Protein AF-A0A960D0Z8-F1 (afdb_monomer_lite)

Structure (mmCIF, N/CA/C/O backbone):
data_AF-A0A960D0Z8-F1
#
_entry.id   AF-A0A960D0Z8-F1
#
loop_
_atom_site.group_PDB
_atom_site.id
_atom_site.type_symbol
_atom_site.label_atom_id
_atom_site.label_alt_id
_atom_site.label_comp_id
_atom_site.label_asym_id
_atom_site.label_entity_id
_atom_site.label_seq_id
_atom_site.pdbx_PDB_ins_code
_atom_site.Cartn_x
_atom_site.Cartn_y
_atom_site.Cartn_z
_atom_site.occupancy
_atom_site.B_iso_or_equiv
_atom_site.auth_seq_id
_atom_site.auth_comp_id
_atom_site.auth_asym_id
_atom_site.auth_atom_id
_atom_site.pdbx_PDB_model_num
ATOM 1 N N . VAL A 1 1 ? -16.434 -0.857 -6.552 1.00 61.88 1 VAL A N 1
ATOM 2 C CA . VAL A 1 1 ? -17.440 -1.887 -6.163 1.00 61.88 1 VAL A CA 1
ATOM 3 C C . VAL A 1 1 ? -17.348 -2.271 -4.684 1.00 61.88 1 VAL A C 1
ATOM 5 O O . VAL A 1 1 ? -18.343 -2.136 -3.985 1.00 61.88 1 VAL A O 1
ATOM 8 N N . LEU A 1 2 ? -16.170 -2.654 -4.170 1.00 65.06 2 LEU A N 1
ATOM 9 C CA . LEU A 1 2 ? -15.973 -3.091 -2.772 1.00 65.06 2 LEU A CA 1
ATOM 10 C C . LE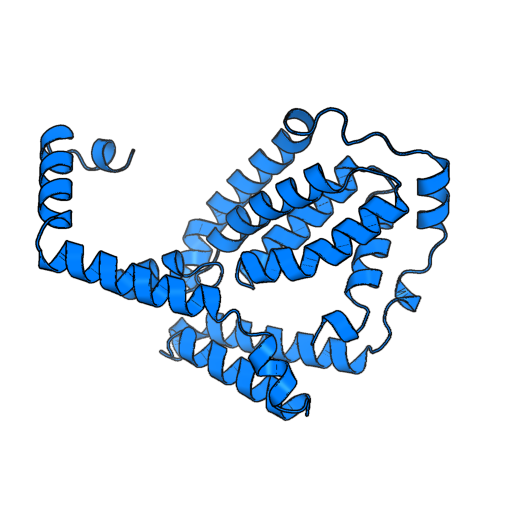U A 1 2 ? -16.506 -2.119 -1.701 1.00 65.06 2 LEU A C 1
ATOM 12 O O . LEU A 1 2 ? -17.110 -2.571 -0.733 1.00 65.06 2 LEU A O 1
ATOM 16 N N . ARG A 1 3 ? -16.389 -0.798 -1.907 1.00 62.88 3 ARG A N 1
ATOM 17 C CA . ARG A 1 3 ? -16.925 0.233 -0.993 1.00 62.88 3 ARG A CA 1
ATOM 18 C C . ARG A 1 3 ? -18.404 0.044 -0.635 1.00 62.88 3 ARG A C 1
ATOM 20 O O . ARG A 1 3 ? -18.800 0.339 0.484 1.00 62.88 3 ARG A O 1
ATOM 27 N N . GLN A 1 4 ? -19.220 -0.452 -1.566 1.00 65.44 4 GLN A N 1
ATOM 28 C CA . GLN A 1 4 ? -20.667 -0.606 -1.368 1.00 65.44 4 GLN A CA 1
ATOM 29 C C . GLN A 1 4 ? -21.031 -1.790 -0.457 1.00 65.44 4 GLN A C 1
ATOM 31 O O . GLN A 1 4 ? -22.159 -1.871 0.013 1.00 65.44 4 GLN A O 1
ATOM 36 N N . THR A 1 5 ? -20.083 -2.691 -0.179 1.00 69.75 5 THR A N 1
ATOM 37 C CA . THR A 1 5 ? -20.317 -3.906 0.623 1.00 69.75 5 THR A CA 1
ATOM 38 C C . THR A 1 5 ? -20.286 -3.668 2.136 1.00 69.75 5 THR A C 1
ATOM 40 O O . THR A 1 5 ? -20.687 -4.547 2.897 1.00 69.75 5 THR A O 1
ATOM 43 N N . GLY A 1 6 ? -19.808 -2.502 2.587 1.00 66.88 6 GLY A N 1
ATOM 44 C CA . GLY A 1 6 ? -19.562 -2.209 4.006 1.00 66.88 6 GLY A CA 1
ATOM 45 C C . GLY A 1 6 ? -18.263 -2.809 4.565 1.00 66.88 6 GLY A C 1
ATOM 46 O O . GLY A 1 6 ? -17.989 -2.734 5.761 1.00 66.88 6 GLY A O 1
ATOM 47 N N . VAL A 1 7 ? -17.416 -3.390 3.702 1.00 72.94 7 VAL A N 1
ATOM 48 C CA . VAL A 1 7 ? -16.138 -4.003 4.109 1.00 72.94 7 VAL A CA 1
ATOM 49 C C . VAL A 1 7 ? -15.193 -3.014 4.802 1.00 72.94 7 VAL A C 1
ATOM 51 O O . VAL A 1 7 ? -14.430 -3.397 5.681 1.00 72.94 7 VAL A O 1
ATOM 54 N N . PHE A 1 8 ? -15.266 -1.731 4.455 1.00 69.50 8 PHE A N 1
ATOM 55 C CA . PHE A 1 8 ? -14.430 -0.688 5.046 1.00 69.50 8 PHE A CA 1
ATOM 56 C C . PHE A 1 8 ? -14.800 -0.385 6.496 1.00 69.50 8 PHE A C 1
ATOM 58 O O . PHE A 1 8 ? -13.919 -0.310 7.350 1.00 69.50 8 PHE A O 1
ATOM 65 N N . GLU A 1 9 ? -16.094 -0.292 6.800 1.00 69.00 9 GLU A N 1
ATOM 66 C CA . GLU A 1 9 ? -16.573 -0.120 8.173 1.00 69.00 9 GLU A CA 1
ATOM 67 C C . GLU A 1 9 ? -16.254 -1.368 9.018 1.00 69.00 9 GLU A C 1
ATOM 69 O O . GLU A 1 9 ? -15.835 -1.245 10.169 1.00 69.00 9 GLU A O 1
ATOM 74 N N . TYR A 1 10 ? -16.342 -2.567 8.424 1.00 80.06 10 TYR A N 1
ATOM 75 C CA . TYR A 1 10 ? -15.904 -3.813 9.062 1.00 80.06 10 TYR A CA 1
ATOM 76 C C . TYR A 1 10 ? -14.412 -3.781 9.422 1.00 80.06 10 TYR A C 1
ATOM 78 O O . TYR A 1 10 ? -14.053 -4.039 10.573 1.00 80.06 10 TYR A O 1
ATOM 86 N N . ILE A 1 11 ? -13.542 -3.437 8.463 1.00 74.06 11 ILE A N 1
ATOM 87 C CA . ILE A 1 11 ? -12.089 -3.372 8.678 1.00 74.06 11 ILE A CA 1
ATOM 88 C C . ILE A 1 11 ? -11.751 -2.319 9.737 1.00 74.06 11 ILE A C 1
ATOM 90 O O . ILE A 1 11 ? -10.925 -2.599 10.599 1.00 74.06 11 ILE A O 1
ATOM 94 N N . ALA A 1 12 ? -12.412 -1.158 9.736 1.00 69.38 12 ALA A N 1
ATOM 95 C CA . ALA A 1 12 ? -12.201 -0.103 10.729 1.00 69.38 12 ALA A CA 1
ATOM 96 C C . ALA A 1 12 ? -12.459 -0.588 12.168 1.00 69.38 12 ALA A C 1
ATOM 98 O O . ALA A 1 12 ? -11.620 -0.407 13.060 1.00 69.38 12 ALA A O 1
ATOM 99 N N . ILE A 1 13 ? -13.606 -1.236 12.400 1.00 75.19 13 ILE A N 1
ATOM 100 C CA . ILE A 1 13 ? -13.981 -1.751 13.725 1.00 75.19 13 ILE A CA 1
ATOM 101 C C . ILE A 1 13 ? -13.056 -2.910 14.110 1.00 75.19 13 ILE A C 1
ATOM 103 O O . ILE A 1 13 ? -12.522 -2.939 15.222 1.00 75.19 13 ILE A O 1
ATOM 107 N N . TRP A 1 14 ? -12.799 -3.833 13.180 1.00 81.88 14 TRP A N 1
ATOM 108 C CA . TRP A 1 14 ? -11.910 -4.972 13.397 1.00 81.88 14 TRP A CA 1
ATOM 109 C C . TRP A 1 14 ? -10.485 -4.533 13.761 1.00 81.88 14 TRP A C 1
ATOM 111 O O . TRP A 1 14 ? -9.930 -4.997 14.761 1.00 81.88 14 TRP A O 1
ATOM 121 N N . ALA A 1 15 ? -9.919 -3.592 13.002 1.00 75.38 15 ALA A N 1
ATOM 122 C CA . ALA A 1 15 ? -8.595 -3.019 13.221 1.00 75.38 15 ALA A CA 1
ATOM 123 C C . ALA A 1 15 ? -8.481 -2.380 14.608 1.00 75.38 15 ALA A C 1
ATOM 125 O O . ALA A 1 15 ? -7.557 -2.677 15.372 1.00 75.38 15 ALA A O 1
ATOM 126 N N . SER A 1 16 ? -9.469 -1.560 14.966 1.00 75.88 16 SER A N 1
ATOM 127 C CA . SER A 1 16 ? -9.509 -0.857 16.248 1.00 75.88 16 SER A CA 1
ATOM 128 C C . SER A 1 16 ? -9.622 -1.819 17.437 1.00 75.88 16 SER A C 1
ATOM 130 O O . SER A 1 16 ? -8.902 -1.667 18.432 1.00 75.88 16 SER A O 1
ATOM 132 N N . LYS A 1 17 ? -10.453 -2.866 17.318 1.00 80.25 17 LYS A N 1
ATOM 133 C CA . LYS A 1 17 ? -10.606 -3.901 18.354 1.00 80.25 17 LYS A CA 1
ATOM 134 C C . LYS A 1 17 ? -9.347 -4.748 18.501 1.00 80.25 17 LYS A C 1
ATOM 136 O O . LYS A 1 17 ? -8.891 -5.000 19.618 1.00 80.25 17 LYS A O 1
ATOM 141 N N . ARG A 1 18 ? -8.725 -5.143 17.386 1.00 81.69 18 ARG A N 1
ATOM 142 C CA . ARG A 1 18 ? -7.484 -5.934 17.387 1.00 81.69 18 ARG A CA 1
ATOM 143 C C . ARG A 1 18 ? -6.319 -5.167 18.010 1.00 81.69 18 ARG A C 1
ATOM 145 O O . ARG A 1 18 ? -5.514 -5.752 18.736 1.00 81.69 18 ARG A O 1
ATOM 152 N N . ALA A 1 19 ? -6.275 -3.856 17.796 1.00 78.06 19 ALA A N 1
ATOM 153 C CA . ALA A 1 19 ? -5.302 -2.952 18.394 1.00 78.06 19 ALA A CA 1
ATOM 154 C C . ALA A 1 19 ? -5.551 -2.652 19.887 1.00 78.06 19 ALA A C 1
ATOM 156 O O . ALA A 1 19 ? -4.697 -2.033 20.531 1.00 78.06 19 ALA A O 1
ATOM 157 N N . LYS A 1 20 ? -6.681 -3.099 20.459 1.00 77.12 20 LYS A N 1
ATOM 158 C CA . LYS A 1 20 ? -7.124 -2.780 21.830 1.00 77.12 20 LYS A CA 1
ATOM 159 C C . LYS A 1 20 ? -7.138 -1.265 22.097 1.00 77.12 20 LYS A C 1
ATOM 161 O O . LYS A 1 20 ? -6.721 -0.827 23.165 1.00 77.12 20 LYS A O 1
ATOM 166 N N . GLY A 1 21 ? -7.515 -0.469 21.091 1.00 71.00 21 GLY A N 1
ATOM 167 C CA . GLY A 1 21 ? -7.569 0.996 21.171 1.00 71.00 21 GLY A CA 1
ATOM 168 C C . GLY A 1 21 ? -6.228 1.734 21.241 1.00 71.00 21 GLY A C 1
ATOM 169 O O . GLY A 1 21 ? -6.212 2.949 21.404 1.00 71.00 21 GLY A O 1
ATOM 170 N N . SER A 1 22 ? -5.090 1.045 21.107 1.00 83.06 22 SER A N 1
ATOM 171 C CA . SER A 1 22 ? -3.792 1.719 21.010 1.00 83.06 22 SER A CA 1
ATOM 172 C C . SER A 1 22 ? -3.613 2.315 19.613 1.00 83.06 22 SER A C 1
ATOM 174 O O . SER A 1 22 ? -3.475 1.565 18.648 1.00 83.06 22 SER A O 1
ATOM 176 N N . ALA A 1 23 ? -3.541 3.646 19.512 1.00 85.44 23 ALA A N 1
ATOM 177 C CA . ALA A 1 23 ? -3.318 4.356 18.247 1.00 85.44 23 ALA A CA 1
ATOM 178 C C . ALA A 1 23 ? -2.089 3.846 17.476 1.00 85.44 23 ALA A C 1
ATOM 180 O O . ALA A 1 23 ? -2.164 3.651 16.268 1.00 85.44 23 ALA A O 1
ATOM 181 N N . LEU A 1 24 ? -0.981 3.541 18.164 1.00 88.06 24 LEU A N 1
ATOM 182 C CA . LEU A 1 24 ? 0.207 2.977 17.515 1.00 88.06 24 LEU A CA 1
ATOM 183 C C . LEU A 1 24 ? -0.078 1.605 16.886 1.00 88.06 24 LEU A C 1
ATOM 185 O O . LEU A 1 24 ? 0.323 1.347 15.756 1.00 88.06 24 LEU A O 1
ATOM 189 N N . ARG A 1 25 ? -0.783 0.718 17.598 1.00 88.50 25 ARG A N 1
ATOM 190 C CA . ARG A 1 25 ? -1.124 -0.612 17.067 1.00 88.50 25 ARG A CA 1
ATOM 191 C C . ARG A 1 25 ? -2.117 -0.526 15.917 1.00 88.50 25 ARG A C 1
ATOM 193 O O . ARG A 1 25 ? -1.998 -1.308 14.983 1.00 88.50 25 ARG A O 1
ATOM 200 N N . VAL A 1 26 ? -3.063 0.413 15.980 1.00 87.81 26 VAL A N 1
ATOM 201 C CA . VAL A 1 26 ? -3.973 0.706 14.866 1.00 87.81 26 VAL A CA 1
ATOM 202 C C . VAL A 1 26 ? -3.167 1.142 13.650 1.00 87.81 26 VAL A C 1
ATOM 204 O O . VAL A 1 26 ? -3.345 0.570 12.584 1.00 87.81 26 VAL A O 1
ATOM 207 N N . MET A 1 27 ? -2.242 2.089 13.817 1.00 90.75 27 MET A N 1
ATOM 208 C CA . MET A 1 27 ? -1.420 2.601 12.722 1.00 90.75 27 MET A CA 1
ATOM 209 C C . MET A 1 27 ? -0.566 1.501 12.092 1.00 90.75 27 MET A C 1
ATOM 211 O O . MET A 1 27 ? -0.536 1.378 10.876 1.00 90.75 27 MET A O 1
ATOM 215 N N . ILE A 1 28 ? 0.079 0.661 12.909 1.00 91.62 28 ILE A N 1
ATOM 216 C CA . ILE A 1 28 ? 0.858 -0.489 12.424 1.00 91.62 28 ILE A CA 1
ATOM 217 C C . ILE A 1 28 ? -0.036 -1.457 11.646 1.00 91.62 28 ILE A C 1
ATOM 219 O O . ILE A 1 28 ? 0.350 -1.941 10.588 1.00 91.62 28 ILE A O 1
ATOM 223 N N . LEU A 1 29 ? -1.227 -1.752 12.161 1.00 90.00 29 LEU A N 1
ATOM 224 C CA . LEU A 1 29 ? -2.133 -2.705 11.537 1.00 90.00 29 LEU A CA 1
ATOM 225 C C . LEU A 1 29 ? -2.717 -2.165 10.226 1.00 90.00 29 LEU A C 1
ATOM 227 O O . LEU A 1 29 ? -2.753 -2.906 9.250 1.00 90.00 29 LEU A O 1
ATOM 231 N N . LEU A 1 30 ? -3.101 -0.888 10.173 1.00 89.31 30 LEU A N 1
ATOM 232 C CA . LEU A 1 30 ? -3.524 -0.235 8.933 1.00 89.31 30 LEU A CA 1
ATOM 233 C C . LEU A 1 30 ? -2.370 -0.163 7.928 1.00 89.31 30 LEU A C 1
ATOM 235 O O . LEU A 1 30 ? -2.558 -0.565 6.790 1.00 89.31 30 LEU A O 1
ATOM 239 N N . ALA A 1 31 ? -1.156 0.204 8.350 1.00 92.69 31 ALA A N 1
ATOM 240 C CA . ALA A 1 31 ? 0.027 0.190 7.488 1.00 92.69 31 ALA A CA 1
ATOM 241 C C . ALA A 1 31 ? 0.324 -1.209 6.916 1.00 92.69 31 ALA A C 1
ATOM 243 O O . ALA A 1 31 ? 0.623 -1.335 5.733 1.00 92.69 31 ALA A O 1
ATOM 244 N N . LEU A 1 32 ? 0.201 -2.273 7.717 1.00 91.62 32 LEU A N 1
ATOM 245 C CA . LEU A 1 32 ? 0.366 -3.655 7.250 1.00 91.62 32 LEU A CA 1
ATOM 246 C C . LEU A 1 32 ? -0.717 -4.066 6.246 1.00 91.62 32 LEU A C 1
ATOM 248 O O . LEU A 1 32 ? -0.403 -4.699 5.238 1.00 91.62 32 LEU A O 1
ATOM 252 N N . ILE A 1 33 ? -1.977 -3.706 6.509 1.00 87.81 33 ILE A N 1
ATOM 253 C CA . ILE A 1 33 ? -3.085 -3.939 5.572 1.00 87.81 33 ILE A CA 1
ATOM 254 C C . ILE A 1 33 ? -2.816 -3.197 4.265 1.00 87.81 33 ILE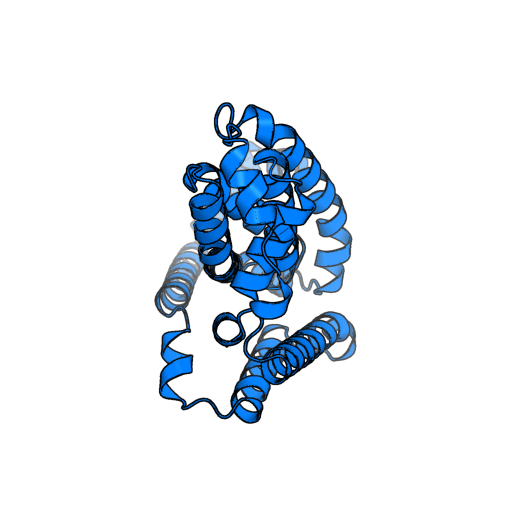 A C 1
ATOM 256 O O . ILE A 1 33 ? -2.941 -3.796 3.203 1.00 87.81 33 ILE A O 1
ATOM 260 N N . THR A 1 34 ? -2.404 -1.933 4.339 1.00 90.31 34 THR A N 1
ATOM 261 C CA . THR A 1 34 ? -2.088 -1.100 3.179 1.00 90.31 34 THR A CA 1
ATOM 262 C C . THR A 1 34 ? -0.921 -1.668 2.388 1.00 90.31 34 THR A C 1
ATOM 264 O O . THR A 1 34 ? -1.059 -1.841 1.188 1.00 90.31 34 THR A O 1
ATOM 267 N N . ALA A 1 35 ? 0.193 -2.036 3.025 1.00 91.06 35 ALA A N 1
ATOM 268 C CA . ALA A 1 35 ? 1.333 -2.642 2.335 1.00 91.06 35 ALA A CA 1
ATOM 269 C C . ALA A 1 35 ? 0.943 -3.953 1.635 1.00 91.06 35 ALA A C 1
ATOM 271 O O . ALA A 1 35 ? 1.275 -4.162 0.470 1.00 91.06 35 ALA A O 1
ATOM 272 N N . GLY A 1 36 ? 0.185 -4.817 2.317 1.00 88.19 36 GLY A N 1
ATOM 273 C CA . GLY A 1 36 ? -0.309 -6.062 1.732 1.00 88.19 36 GLY A CA 1
ATOM 274 C C . GLY A 1 36 ? -1.292 -5.830 0.583 1.00 88.19 36 GLY A C 1
ATOM 275 O O . GLY A 1 36 ? -1.210 -6.508 -0.434 1.00 88.19 36 GLY A O 1
ATOM 276 N N . ALA A 1 37 ? -2.197 -4.860 0.713 1.00 82.88 37 ALA A N 1
ATOM 277 C CA . ALA A 1 37 ? -3.138 -4.495 -0.341 1.00 82.88 37 ALA A CA 1
ATOM 278 C C . ALA A 1 37 ? -2.437 -3.835 -1.539 1.00 82.88 37 ALA A C 1
ATOM 280 O O . ALA A 1 37 ? -2.811 -4.114 -2.670 1.00 82.88 37 ALA A O 1
ATOM 281 N N . SER A 1 38 ? -1.391 -3.041 -1.313 1.00 86.75 38 SER A N 1
ATOM 282 C CA . SER A 1 38 ? -0.602 -2.389 -2.368 1.00 86.75 38 SER A CA 1
ATOM 283 C C . SER A 1 38 ? 0.301 -3.360 -3.123 1.00 86.75 38 SER A C 1
ATOM 285 O O . SER A 1 38 ? 0.644 -3.131 -4.271 1.00 86.75 38 SER A O 1
ATOM 287 N N . ALA A 1 39 ? 0.665 -4.495 -2.523 1.00 83.38 39 ALA A N 1
ATOM 288 C CA . ALA A 1 39 ? 1.288 -5.583 -3.278 1.00 83.38 39 ALA A CA 1
ATOM 289 C C . ALA A 1 39 ? 0.321 -6.185 -4.321 1.00 83.38 39 ALA A C 1
ATOM 291 O O . ALA A 1 39 ? 0.743 -6.891 -5.236 1.00 83.38 39 ALA A O 1
ATOM 292 N N . LEU A 1 40 ? -0.983 -5.940 -4.174 1.00 73.88 40 LEU A N 1
ATOM 293 C CA . LEU A 1 40 ? -2.049 -6.496 -5.003 1.00 73.88 40 LEU A CA 1
ATOM 294 C C . LEU A 1 40 ? -2.650 -5.440 -5.953 1.00 73.88 40 LEU A C 1
ATOM 296 O O . LEU A 1 40 ? -3.014 -5.744 -7.087 1.00 73.88 40 LEU A O 1
ATOM 300 N N . LEU A 1 41 ? -2.773 -4.204 -5.493 1.00 73.00 41 LEU A N 1
ATOM 301 C CA . LEU A 1 41 ? -3.392 -3.082 -6.192 1.00 73.00 41 LEU A CA 1
ATOM 302 C C . LEU A 1 41 ? -2.356 -1.977 -6.398 1.00 73.00 41 LEU A C 1
ATOM 304 O O . LEU A 1 41 ? -1.367 -1.928 -5.678 1.00 73.00 41 LEU A O 1
ATOM 308 N N . ASP A 1 42 ? -2.591 -1.051 -7.323 1.00 77.25 42 ASP A N 1
ATOM 309 C CA . ASP A 1 42 ? -1.702 0.102 -7.447 1.00 77.25 42 ASP A CA 1
ATOM 310 C C . ASP A 1 42 ? -1.747 0.989 -6.188 1.00 77.25 42 ASP A C 1
ATOM 312 O O . ASP A 1 42 ? -2.722 1.003 -5.420 1.00 77.25 42 ASP A O 1
ATOM 316 N N . ASN A 1 43 ? -0.663 1.732 -5.966 1.00 82.44 43 ASN A N 1
ATOM 317 C CA . ASN A 1 43 ? -0.471 2.506 -4.742 1.00 82.44 43 ASN A CA 1
ATOM 318 C C . ASN A 1 43 ? -1.568 3.564 -4.519 1.00 82.44 43 ASN A C 1
ATOM 320 O O . ASN A 1 43 ? -2.083 3.698 -3.406 1.00 82.44 43 ASN A O 1
ATOM 324 N N . VAL A 1 44 ? -1.966 4.293 -5.569 1.00 77.69 44 VAL A N 1
ATOM 325 C CA . VAL A 1 44 ? -2.965 5.369 -5.455 1.00 77.69 44 VAL A CA 1
ATOM 326 C C . VAL A 1 44 ? -4.326 4.779 -5.111 1.00 77.69 44 VAL A C 1
ATOM 328 O O . VAL A 1 44 ? -4.926 5.172 -4.107 1.00 77.69 44 VAL A O 1
ATOM 331 N N . THR A 1 45 ? -4.765 3.754 -5.845 1.00 75.25 45 THR A N 1
ATOM 332 C CA . THR A 1 45 ? -6.013 3.045 -5.545 1.00 75.25 45 THR A CA 1
ATOM 333 C C . THR A 1 45 ? -6.012 2.492 -4.126 1.00 75.25 45 THR A C 1
ATOM 335 O O . THR A 1 45 ? -7.000 2.641 -3.408 1.00 75.25 45 THR A O 1
ATOM 338 N N . THR A 1 46 ? -4.912 1.886 -3.675 1.00 82.94 46 THR A N 1
ATOM 339 C CA . THR A 1 46 ? -4.820 1.327 -2.319 1.00 82.94 46 THR A CA 1
ATOM 340 C C . THR A 1 46 ? -5.039 2.400 -1.259 1.00 82.94 46 THR A C 1
ATOM 342 O O . THR A 1 46 ? -5.879 2.229 -0.370 1.00 82.94 46 THR A O 1
ATOM 345 N N . VAL A 1 47 ? -4.340 3.530 -1.372 1.00 83.31 47 VAL A N 1
ATOM 346 C CA . VAL A 1 47 ? -4.494 4.656 -0.444 1.00 83.31 47 VAL A CA 1
ATOM 347 C C . VAL A 1 47 ? -5.916 5.215 -0.498 1.00 83.31 47 VAL A C 1
ATOM 349 O O . VAL A 1 47 ? -6.505 5.454 0.551 1.00 83.31 47 VAL A O 1
ATOM 352 N N . LEU A 1 48 ? -6.524 5.355 -1.678 1.00 79.12 48 LEU A N 1
ATOM 353 C CA . LEU A 1 48 ? -7.904 5.838 -1.814 1.00 79.12 48 LEU A CA 1
ATOM 354 C C . LEU A 1 48 ? -8.949 4.885 -1.209 1.00 79.12 48 LEU A C 1
ATOM 356 O O . LEU A 1 48 ? -10.004 5.338 -0.757 1.00 79.12 48 LEU A O 1
ATOM 360 N N . LEU A 1 49 ? -8.684 3.576 -1.187 1.00 78.06 49 LEU A N 1
ATOM 361 C CA . LEU A 1 49 ? -9.568 2.583 -0.568 1.00 78.06 49 LEU A CA 1
ATOM 362 C C . LEU A 1 49 ? -9.408 2.537 0.956 1.00 78.06 49 LEU A C 1
ATOM 364 O O . LEU A 1 49 ? -10.408 2.383 1.660 1.00 78.06 49 LEU A O 1
ATOM 368 N N . ILE A 1 50 ? -8.179 2.671 1.465 1.00 82.94 50 ILE A N 1
ATOM 369 C CA . ILE A 1 50 ? -7.896 2.621 2.905 1.00 82.94 50 ILE A CA 1
ATOM 370 C C . ILE A 1 50 ? -8.161 3.970 3.584 1.00 82.94 50 ILE A C 1
ATOM 372 O O . ILE A 1 50 ? -8.701 3.982 4.685 1.00 82.94 50 ILE A O 1
ATOM 376 N N . ALA A 1 51 ? -7.923 5.106 2.928 1.00 84.88 51 ALA A N 1
ATOM 377 C CA . ALA A 1 51 ? -8.093 6.427 3.535 1.00 84.88 51 ALA A CA 1
ATOM 378 C C . ALA A 1 51 ? -9.480 6.652 4.177 1.00 84.88 51 ALA A C 1
ATOM 380 O O . ALA A 1 51 ? -9.525 7.141 5.305 1.00 84.88 51 ALA A O 1
ATOM 381 N N . PRO A 1 52 ? -10.621 6.260 3.569 1.00 77.31 52 PRO A N 1
ATOM 382 C CA . PRO A 1 52 ? -11.924 6.343 4.231 1.00 77.31 52 PRO A CA 1
ATOM 383 C C . PRO A 1 52 ? -12.025 5.484 5.501 1.00 77.31 52 PRO A C 1
ATOM 385 O O . PRO A 1 52 ? -12.649 5.908 6.473 1.00 77.31 52 PRO A O 1
ATOM 388 N N . VAL A 1 53 ? -11.410 4.294 5.509 1.00 82.00 53 VAL A N 1
ATOM 389 C CA . VAL A 1 53 ? -11.314 3.417 6.693 1.00 82.00 53 VAL A CA 1
ATOM 390 C C . VAL A 1 53 ? -10.537 4.139 7.785 1.00 82.00 53 VAL A C 1
ATOM 392 O O . VAL A 1 53 ? -10.987 4.212 8.924 1.00 82.00 53 VAL A O 1
ATOM 395 N N . THR A 1 54 ? -9.397 4.715 7.429 1.00 86.75 54 THR A N 1
ATOM 396 C CA . THR A 1 54 ? -8.486 5.398 8.346 1.00 86.75 54 THR A CA 1
ATOM 397 C C . THR A 1 54 ? -9.103 6.649 8.933 1.00 86.75 54 THR A C 1
ATOM 399 O O . THR A 1 54 ? -9.070 6.828 10.146 1.00 86.75 54 THR A O 1
ATOM 402 N N . LEU A 1 55 ? -9.749 7.472 8.106 1.00 84.25 55 LEU A N 1
ATOM 403 C C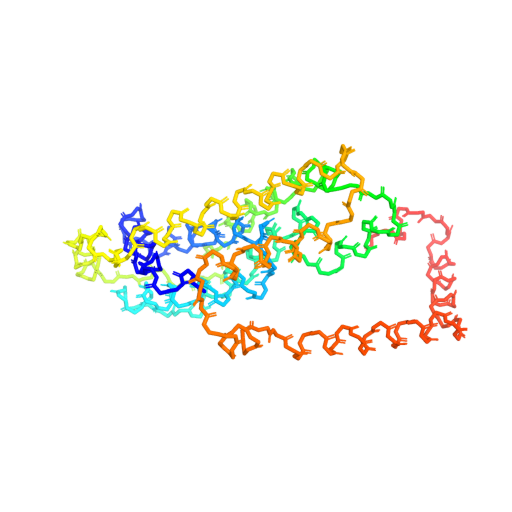A . LEU A 1 55 ? -10.504 8.638 8.560 1.00 84.25 55 LEU A CA 1
ATOM 404 C C . LEU A 1 55 ? -11.581 8.232 9.568 1.00 84.25 55 LEU A C 1
ATOM 406 O O . LEU A 1 55 ? -11.657 8.832 10.637 1.00 84.25 55 LEU A O 1
ATOM 410 N N . LEU A 1 56 ? -12.341 7.170 9.278 1.00 77.12 56 LEU A N 1
ATOM 411 C CA . LEU A 1 56 ? -13.364 6.656 10.188 1.00 77.12 56 LEU A CA 1
ATOM 412 C C . LEU A 1 56 ? -12.757 6.153 11.506 1.00 77.12 56 LEU A C 1
ATOM 414 O O . LEU A 1 56 ? -13.284 6.438 12.577 1.00 77.12 56 LEU A O 1
ATOM 418 N N . VAL A 1 57 ? -11.642 5.421 11.460 1.00 82.00 57 VAL A N 1
ATOM 419 C CA . VAL A 1 57 ? -10.947 4.943 12.667 1.00 82.00 57 VAL A CA 1
ATOM 420 C C . VAL A 1 57 ? -10.432 6.113 13.506 1.00 82.00 57 VAL A C 1
ATOM 422 O O . VAL A 1 57 ? -10.619 6.131 14.724 1.00 82.00 57 VAL A O 1
ATOM 425 N N . CYS A 1 58 ? -9.815 7.104 12.867 1.00 85.56 58 CYS A N 1
ATOM 426 C CA . CYS A 1 58 ? -9.292 8.288 13.532 1.00 85.56 58 CYS A CA 1
ATOM 427 C C . CYS A 1 58 ? -10.408 9.137 14.150 1.00 85.56 58 CYS A C 1
ATOM 429 O O . CYS A 1 58 ? -10.260 9.590 15.283 1.00 85.56 58 CYS A O 1
ATOM 431 N N . GLU A 1 59 ? -11.546 9.280 13.469 1.00 84.50 59 GLU A N 1
ATOM 432 C CA . GLU A 1 59 ? -12.737 9.951 13.995 1.00 84.50 59 GLU A CA 1
ATOM 433 C C . GLU A 1 59 ? -13.285 9.226 15.234 1.00 84.50 59 GLU A C 1
ATOM 435 O O . GLU A 1 59 ? -13.519 9.847 16.271 1.00 84.50 59 GLU A O 1
ATOM 440 N N . ARG A 1 60 ? -13.404 7.893 15.177 1.00 79.19 60 ARG A N 1
ATOM 441 C CA . ARG A 1 60 ? -13.886 7.067 16.299 1.00 79.19 60 ARG A CA 1
ATOM 442 C C . ARG A 1 60 ? -12.970 7.117 17.518 1.00 79.19 60 ARG A C 1
ATOM 444 O O . ARG A 1 60 ? -13.451 7.076 18.647 1.00 79.19 60 ARG A O 1
ATOM 451 N N . LEU A 1 61 ? -11.661 7.205 17.297 1.00 82.31 61 LEU A N 1
ATOM 452 C CA . LEU A 1 61 ? -10.660 7.310 18.358 1.00 82.31 61 LEU A CA 1
ATOM 453 C C . LEU A 1 61 ? -10.356 8.763 18.762 1.00 82.31 61 LEU A C 1
ATOM 455 O O . LEU A 1 61 ? -9.566 8.965 19.681 1.00 82.31 61 LEU A O 1
ATOM 459 N N . ALA A 1 62 ? -10.987 9.752 18.116 1.00 85.56 62 ALA A N 1
ATOM 460 C CA . ALA A 1 62 ? -10.750 11.185 18.303 1.00 85.56 62 ALA A CA 1
ATOM 461 C C . ALA A 1 62 ? -9.262 11.586 18.183 1.00 85.56 62 ALA A C 1
ATOM 463 O O . ALA A 1 62 ? -8.737 12.358 18.985 1.00 85.56 62 ALA A O 1
ATOM 464 N N . ILE A 1 63 ? -8.574 11.054 17.171 1.00 87.38 63 ILE A N 1
ATOM 465 C CA . ILE A 1 63 ? -7.158 11.322 16.881 1.00 87.38 63 ILE A CA 1
ATOM 466 C C . ILE A 1 63 ? -6.976 11.960 15.502 1.00 87.38 63 ILE A C 1
ATOM 468 O O . ILE A 1 63 ? -7.815 11.815 14.616 1.00 87.38 63 ILE A O 1
ATOM 472 N N . SER A 1 64 ? -5.852 12.655 15.302 1.00 89.94 64 SER A N 1
ATOM 473 C CA . SER A 1 64 ? -5.528 13.245 13.998 1.00 89.94 64 SER A CA 1
ATOM 474 C C . SER A 1 64 ? -5.264 12.149 12.952 1.00 89.94 64 SER A C 1
ATOM 476 O O . SER A 1 64 ? -4.433 11.274 13.210 1.00 89.94 64 SER A O 1
ATOM 478 N N . PRO A 1 65 ? -5.909 12.197 11.770 1.00 90.06 65 PRO A N 1
ATOM 479 C CA . PRO A 1 65 ? -5.708 11.208 10.712 1.00 90.06 65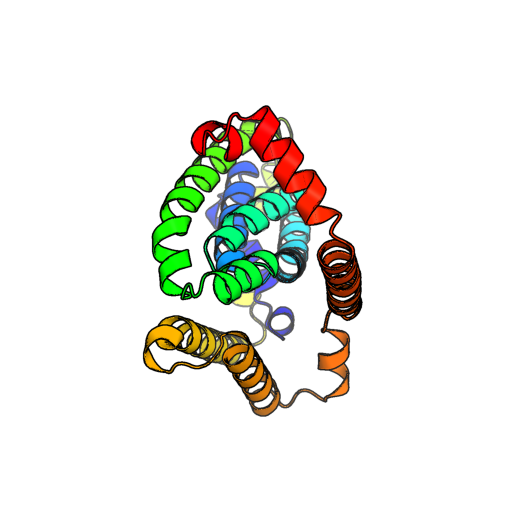 PRO A CA 1
ATOM 480 C C . PRO A 1 65 ? -4.424 11.415 9.906 1.00 90.06 65 PRO A C 1
ATOM 482 O O . PRO A 1 65 ? -3.949 10.481 9.268 1.00 90.06 65 PRO A O 1
ATOM 485 N N . VAL A 1 66 ? -3.832 12.613 9.938 1.00 92.94 66 VAL A N 1
ATOM 486 C CA . VAL A 1 66 ? -2.677 12.962 9.090 1.00 92.94 66 VAL A CA 1
ATOM 487 C C . VAL A 1 66 ? -1.492 11.994 9.262 1.00 92.94 66 VAL A C 1
ATOM 489 O O . VAL A 1 66 ? -0.999 11.496 8.251 1.00 92.94 66 VAL A O 1
ATOM 492 N N . PRO A 1 67 ? -1.047 11.647 10.488 1.00 92.50 67 PRO A N 1
ATOM 493 C CA . PRO A 1 67 ? 0.045 10.689 10.687 1.00 92.50 67 PRO A CA 1
ATOM 494 C C . PRO A 1 67 ? -0.259 9.291 10.136 1.00 92.50 67 PRO A C 1
ATOM 496 O O . PRO A 1 67 ? 0.631 8.625 9.618 1.00 92.50 67 PRO A O 1
ATOM 499 N N . PHE A 1 68 ? -1.519 8.859 10.225 1.00 92.88 68 PHE A N 1
ATOM 500 C CA . PHE A 1 68 ? -1.950 7.542 9.763 1.00 92.88 68 PHE A CA 1
ATOM 501 C C . PHE A 1 68 ? -1.961 7.477 8.240 1.00 92.88 68 PHE A C 1
ATOM 503 O O . PHE A 1 68 ? -1.382 6.559 7.669 1.00 92.88 68 PHE A O 1
ATOM 510 N N . LEU A 1 69 ? -2.520 8.499 7.587 1.00 93.25 69 LEU A N 1
ATOM 511 C CA . LEU A 1 69 ? -2.524 8.601 6.130 1.00 93.25 69 LEU A CA 1
ATOM 512 C C . LEU A 1 69 ? -1.098 8.673 5.568 1.00 93.25 69 LEU A C 1
ATOM 514 O O . LEU A 1 69 ? -0.792 8.002 4.589 1.00 93.25 69 LEU A O 1
ATOM 518 N N . LEU A 1 70 ? -0.193 9.426 6.205 1.00 94.44 70 LEU A N 1
ATOM 519 C CA . LEU A 1 70 ? 1.219 9.443 5.808 1.00 94.44 70 LEU A CA 1
ATOM 520 C C . LEU A 1 70 ? 1.870 8.066 5.981 1.00 94.44 70 LEU A C 1
ATOM 522 O O . LEU A 1 70 ? 2.578 7.608 5.085 1.00 94.44 70 LEU A O 1
ATOM 526 N N . ALA A 1 71 ? 1.618 7.392 7.107 1.00 94.12 71 ALA A N 1
ATOM 527 C CA . ALA A 1 71 ? 2.133 6.048 7.341 1.00 94.12 71 ALA A CA 1
ATOM 528 C C . ALA A 1 71 ? 1.641 5.049 6.281 1.00 94.12 71 ALA A C 1
ATOM 530 O O . ALA A 1 71 ? 2.414 4.214 5.817 1.00 94.12 71 ALA A O 1
ATOM 531 N N . GLU A 1 72 ? 0.382 5.164 5.868 1.00 93.25 72 GLU A N 1
ATOM 532 C CA . GLU A 1 72 ? -0.226 4.354 4.814 1.00 93.25 72 GLU A CA 1
ATOM 533 C C . GLU A 1 72 ? 0.348 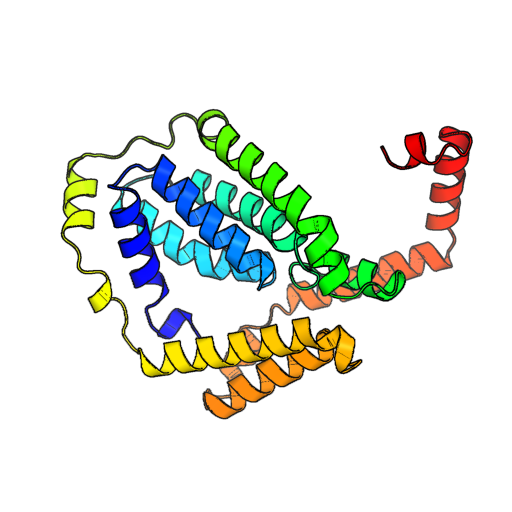4.660 3.436 1.00 93.25 72 GLU A C 1
ATOM 535 O O . GLU A 1 72 ? 0.639 3.725 2.700 1.00 93.25 72 GLU A O 1
ATOM 540 N N . VAL A 1 73 ? 0.592 5.928 3.097 1.00 93.19 73 VAL A N 1
ATOM 541 C CA . VAL A 1 73 ? 1.254 6.299 1.837 1.00 93.19 73 VAL A CA 1
ATOM 542 C C . VAL A 1 73 ? 2.643 5.665 1.752 1.00 93.19 73 VAL A C 1
ATOM 544 O O . VAL A 1 73 ? 2.983 5.060 0.734 1.00 93.19 73 VAL A O 1
ATOM 547 N N . PHE A 1 74 ? 3.443 5.733 2.817 1.00 94.38 74 PHE A N 1
ATOM 548 C CA . PHE A 1 74 ? 4.753 5.075 2.834 1.00 94.38 74 PHE A CA 1
ATOM 549 C C . PHE A 1 74 ? 4.632 3.551 2.773 1.00 94.38 74 PHE A C 1
ATOM 551 O O . PHE A 1 74 ? 5.321 2.914 1.978 1.00 94.38 74 PHE A O 1
ATOM 558 N N . ALA A 1 75 ? 3.732 2.961 3.563 1.00 94.06 75 ALA A N 1
ATOM 559 C CA . ALA A 1 75 ? 3.515 1.519 3.572 1.00 94.06 75 ALA A CA 1
ATOM 560 C C . ALA A 1 75 ? 3.011 0.992 2.219 1.00 94.06 75 ALA A C 1
ATOM 562 O O . ALA A 1 75 ? 3.435 -0.079 1.795 1.00 94.06 75 ALA A O 1
ATOM 563 N N . SER A 1 76 ? 2.159 1.753 1.529 1.00 92.12 76 SER A N 1
ATOM 564 C CA . SER A 1 76 ? 1.670 1.457 0.182 1.00 92.12 76 SER A CA 1
ATOM 565 C C . SER A 1 76 ? 2.825 1.399 -0.811 1.00 92.12 76 SER A C 1
ATOM 567 O O . SER A 1 76 ? 2.998 0.378 -1.464 1.00 92.12 76 SER A O 1
ATOM 569 N N . ASN A 1 77 ? 3.688 2.418 -0.845 1.00 91.31 77 ASN A N 1
ATOM 570 C CA . ASN A 1 77 ? 4.849 2.414 -1.739 1.00 91.31 77 ASN A CA 1
ATOM 571 C C . ASN A 1 77 ? 5.818 1.257 -1.440 1.00 91.31 77 ASN A C 1
ATOM 573 O O . ASN A 1 77 ? 6.295 0.599 -2.361 1.00 91.31 77 ASN A O 1
ATOM 577 N N . ILE A 1 78 ? 6.080 0.971 -0.159 1.00 92.94 78 ILE A N 1
ATOM 578 C CA . ILE A 1 78 ? 6.942 -0.150 0.246 1.00 92.94 78 ILE A CA 1
ATOM 579 C C . ILE A 1 78 ? 6.326 -1.489 -0.186 1.00 92.94 78 ILE A C 1
ATOM 581 O O . ILE A 1 78 ? 7.019 -2.332 -0.746 1.00 92.94 78 ILE A O 1
ATOM 585 N N . GLY A 1 79 ? 5.031 -1.687 0.066 1.00 89.69 79 GLY A N 1
ATOM 586 C CA . GLY A 1 79 ? 4.319 -2.916 -0.278 1.00 89.69 79 GLY A CA 1
ATOM 587 C C . GLY A 1 79 ? 4.167 -3.129 -1.784 1.00 89.69 79 GLY A C 1
ATOM 588 O O . GLY A 1 79 ? 4.395 -4.235 -2.266 1.00 89.69 79 GLY A O 1
ATOM 589 N N . GLY A 1 80 ? 3.847 -2.072 -2.534 1.00 87.12 80 GLY A N 1
ATOM 590 C CA . GLY A 1 80 ? 3.691 -2.117 -3.989 1.00 87.12 80 GLY A CA 1
ATOM 591 C C . GLY A 1 80 ? 4.981 -2.448 -4.729 1.00 87.12 80 GLY A C 1
ATOM 592 O O . GLY A 1 80 ? 4.941 -3.121 -5.755 1.00 87.12 80 GLY A O 1
ATOM 593 N N . ALA A 1 81 ? 6.137 -2.105 -4.157 1.00 87.88 81 ALA A N 1
ATOM 594 C CA . ALA A 1 81 ? 7.430 -2.507 -4.700 1.00 87.88 81 ALA A CA 1
ATOM 595 C C . ALA A 1 81 ? 7.653 -4.035 -4.701 1.00 87.88 81 ALA A C 1
ATOM 597 O O . ALA A 1 81 ? 8.531 -4.518 -5.410 1.00 87.88 81 ALA A O 1
ATOM 598 N N . ALA A 1 82 ? 6.886 -4.820 -3.931 1.00 86.06 82 ALA A N 1
ATOM 599 C CA . ALA A 1 82 ? 7.050 -6.275 -3.888 1.00 86.06 82 ALA A CA 1
ATOM 600 C C . ALA A 1 82 ? 6.578 -6.977 -5.167 1.00 86.06 82 ALA A C 1
ATOM 602 O O . ALA A 1 82 ? 6.983 -8.114 -5.421 1.00 86.06 82 ALA A O 1
ATOM 603 N N . THR A 1 83 ? 5.700 -6.347 -5.954 1.00 82.25 83 THR A N 1
ATOM 604 C CA . THR A 1 83 ? 5.086 -6.985 -7.119 1.00 82.25 83 THR A CA 1
ATOM 605 C C . THR A 1 83 ? 5.144 -6.112 -8.361 1.00 82.25 83 THR A C 1
ATOM 607 O O . THR A 1 83 ? 5.245 -4.888 -8.320 1.00 82.25 83 THR A O 1
ATOM 610 N N . LEU A 1 84 ? 5.021 -6.779 -9.506 1.00 74.81 84 LEU A N 1
ATOM 611 C CA . LEU A 1 84 ? 4.963 -6.139 -10.817 1.00 74.81 84 LEU A CA 1
ATOM 612 C C . LEU A 1 84 ? 3.708 -5.261 -10.988 1.00 74.81 84 LEU A C 1
ATOM 614 O O . LEU A 1 84 ? 3.693 -4.387 -11.842 1.00 74.81 84 LEU A O 1
ATOM 618 N N . VAL A 1 85 ? 2.663 -5.487 -10.185 1.00 70.25 85 VAL A N 1
ATOM 619 C CA . VAL A 1 85 ? 1.362 -4.804 -10.293 1.00 70.25 85 VAL A CA 1
ATOM 620 C C . VAL A 1 85 ? 1.346 -3.473 -9.535 1.00 70.25 85 VAL A C 1
ATOM 622 O O . VAL A 1 85 ? 0.590 -2.582 -9.912 1.00 70.25 85 VAL A O 1
ATOM 625 N N . GLY A 1 86 ? 2.166 -3.337 -8.486 1.00 59.97 86 GLY A N 1
ATOM 626 C CA . GLY A 1 86 ? 2.069 -2.228 -7.534 1.00 59.97 86 GLY A CA 1
ATOM 627 C C . GLY A 1 86 ? 2.315 -0.840 -8.134 1.00 59.97 86 GLY A C 1
ATOM 628 O O . GLY A 1 86 ? 1.732 0.134 -7.654 1.00 59.97 86 GLY A O 1
ATOM 629 N N . ASP A 1 87 ? 3.122 -0.731 -9.199 1.00 74.69 87 ASP A N 1
ATOM 630 C CA . ASP A 1 87 ? 3.309 0.529 -9.918 1.00 74.69 87 ASP A CA 1
ATOM 631 C C . ASP A 1 87 ? 3.709 0.365 -11.410 1.00 74.69 87 ASP A C 1
ATOM 633 O O . ASP A 1 87 ? 4.217 -0.679 -11.836 1.00 74.69 87 ASP A O 1
ATOM 637 N N . PRO A 1 88 ? 3.481 1.394 -12.253 1.00 71.81 88 PRO A N 1
ATOM 638 C CA . PRO A 1 88 ? 3.897 1.370 -13.659 1.00 71.81 88 PRO A CA 1
ATOM 639 C C . PRO A 1 88 ? 5.415 1.267 -13.899 1.00 71.81 88 PRO A C 1
ATOM 641 O O . PRO A 1 88 ? 5.796 0.566 -14.840 1.00 71.81 88 PRO A O 1
ATOM 644 N N . PRO A 1 89 ? 6.304 1.904 -13.106 1.00 75.06 89 PRO A N 1
ATOM 645 C CA . PRO A 1 89 ? 7.745 1.660 -13.181 1.00 75.06 89 PRO A CA 1
ATOM 646 C C . PRO A 1 89 ? 8.127 0.173 -13.128 1.00 75.06 89 PRO A C 1
ATOM 648 O O . PRO A 1 89 ? 8.925 -0.269 -13.959 1.00 75.06 89 PRO A O 1
ATOM 651 N N . ASN A 1 90 ? 7.518 -0.619 -12.243 1.00 81.31 90 ASN A N 1
ATOM 652 C CA . ASN A 1 90 ? 7.771 -2.054 -12.109 1.00 81.31 90 ASN A CA 1
ATOM 653 C C . ASN A 1 90 ? 7.379 -2.811 -13.380 1.00 81.31 90 ASN A C 1
ATOM 655 O O . ASN A 1 90 ? 8.153 -3.641 -13.861 1.00 81.31 90 ASN A O 1
ATOM 659 N N . ILE A 1 91 ? 6.232 -2.475 -13.985 1.00 76.00 91 ILE A N 1
ATOM 660 C CA . ILE A 1 91 ? 5.800 -3.046 -15.272 1.00 76.00 91 ILE A CA 1
ATOM 661 C C . ILE A 1 91 ? 6.816 -2.736 -16.379 1.00 76.00 91 ILE A C 1
ATOM 663 O O . ILE A 1 91 ? 7.148 -3.612 -17.179 1.00 76.00 91 ILE A O 1
ATOM 667 N N . ILE A 1 92 ? 7.336 -1.506 -16.435 1.00 75.19 92 ILE A N 1
ATOM 668 C CA . ILE A 1 92 ? 8.320 -1.098 -17.452 1.00 75.19 92 ILE A CA 1
ATOM 669 C C . ILE A 1 92 ? 9.629 -1.861 -17.276 1.00 75.19 92 ILE A C 1
ATOM 671 O O . ILE A 1 92 ? 10.171 -2.367 -18.261 1.00 75.19 92 ILE A O 1
ATOM 675 N N . ILE A 1 93 ? 10.138 -1.941 -16.043 1.00 80.44 93 ILE A N 1
ATOM 676 C CA . ILE A 1 93 ? 11.365 -2.679 -15.727 1.00 80.44 93 ILE A CA 1
ATOM 677 C C . ILE A 1 93 ? 11.183 -4.138 -16.133 1.00 80.44 93 ILE A C 1
ATOM 679 O O . ILE A 1 93 ? 12.021 -4.675 -16.853 1.00 80.44 93 ILE A O 1
ATOM 683 N N . ALA A 1 94 ? 10.064 -4.751 -15.750 1.00 77.00 94 ALA A N 1
ATOM 684 C CA . ALA A 1 94 ? 9.773 -6.133 -16.085 1.00 77.00 94 ALA A CA 1
ATOM 685 C C . ALA A 1 94 ? 9.693 -6.372 -17.596 1.00 77.00 94 ALA A C 1
ATOM 687 O O . ALA A 1 94 ? 10.349 -7.273 -18.112 1.00 77.00 94 ALA A O 1
ATOM 688 N N . SER A 1 95 ? 8.967 -5.520 -18.323 1.00 72.44 95 SER A N 1
ATOM 689 C CA . SER A 1 95 ? 8.824 -5.615 -19.779 1.00 72.44 95 SER A CA 1
ATOM 690 C C . SER A 1 95 ? 10.159 -5.434 -20.513 1.00 72.44 95 SER A C 1
ATOM 692 O O . SER A 1 95 ? 10.439 -6.150 -21.473 1.00 72.44 95 SER A O 1
ATOM 694 N N . ARG A 1 96 ? 11.021 -4.515 -20.056 1.00 76.75 96 ARG A N 1
ATOM 695 C CA . ARG A 1 96 ? 12.334 -4.256 -20.675 1.00 76.75 96 ARG A CA 1
ATOM 696 C C . ARG A 1 96 ? 13.390 -5.298 -20.322 1.00 76.75 96 ARG A C 1
ATOM 698 O O . ARG A 1 96 ? 14.246 -5.576 -21.157 1.00 76.75 96 ARG A O 1
ATOM 705 N N . ALA A 1 97 ? 13.351 -5.833 -19.106 1.00 79.69 97 ALA A N 1
ATOM 706 C CA . ALA A 1 97 ? 14.299 -6.831 -18.621 1.00 79.69 97 ALA A CA 1
ATOM 707 C C . ALA A 1 97 ? 13.838 -8.279 -18.878 1.00 79.69 97 ALA A C 1
ATOM 709 O O . ALA A 1 97 ? 14.604 -9.206 -18.634 1.00 79.69 97 ALA A O 1
ATOM 710 N N . GLY A 1 98 ? 12.609 -8.482 -19.367 1.00 78.69 98 GLY A N 1
ATOM 711 C CA . GLY A 1 98 ? 12.025 -9.809 -19.573 1.00 78.69 98 GLY A CA 1
ATOM 712 C C . GLY A 1 98 ? 11.746 -10.558 -18.267 1.00 78.69 98 GLY A C 1
ATOM 713 O O . GLY A 1 98 ? 11.789 -11.785 -18.252 1.00 78.69 98 GLY A O 1
ATOM 714 N N . LEU A 1 99 ? 11.501 -9.833 -17.172 1.00 82.38 99 LEU A N 1
ATOM 715 C CA . LEU A 1 99 ? 11.257 -10.417 -15.854 1.00 82.38 99 LEU A CA 1
ATOM 716 C C . LEU A 1 99 ? 9.782 -10.786 -15.698 1.00 82.38 99 LEU A C 1
ATOM 718 O O . LEU A 1 99 ? 8.887 -10.025 -16.069 1.00 82.38 99 LEU A O 1
ATOM 722 N N . SER A 1 100 ? 9.528 -11.945 -15.104 1.00 80.81 100 SER A N 1
ATOM 723 C CA . SER A 1 100 ? 8.183 -12.392 -14.767 1.00 80.81 100 SER A CA 1
ATOM 724 C C . SER A 1 100 ? 7.697 -11.789 -13.445 1.00 80.81 100 SER A C 1
ATOM 726 O O . SER A 1 100 ? 8.471 -11.290 -12.625 1.00 80.81 100 SER A O 1
ATOM 728 N N . PHE A 1 101 ? 6.390 -11.899 -13.191 1.00 79.00 101 PHE A N 1
ATOM 729 C CA . PHE A 1 101 ? 5.804 -11.557 -11.891 1.00 79.00 101 PHE A CA 1
ATOM 730 C C . PHE A 1 101 ? 6.487 -12.306 -10.730 1.00 79.00 101 PHE A C 1
ATOM 732 O O . PHE A 1 101 ? 6.749 -11.719 -9.680 1.00 79.00 101 PHE A O 1
ATOM 739 N N . ASN A 1 102 ? 6.811 -13.589 -10.930 1.00 82.62 102 ASN A N 1
ATOM 740 C CA . ASN A 1 102 ? 7.451 -14.417 -9.907 1.00 82.62 102 ASN A CA 1
ATOM 741 C C . ASN A 1 102 ? 8.892 -13.977 -9.631 1.00 82.62 102 ASN A C 1
ATOM 743 O O . ASN A 1 102 ? 9.336 -14.077 -8.489 1.00 82.62 102 ASN A O 1
ATOM 747 N N . ASP A 1 103 ? 9.601 -13.453 -10.634 1.00 85.25 103 ASP A N 1
ATOM 748 C CA . ASP A 1 103 ? 10.957 -12.934 -10.440 1.00 85.25 103 ASP A CA 1
ATOM 749 C C . ASP A 1 103 ? 10.942 -11.720 -9.511 1.00 85.25 103 ASP A C 1
ATOM 751 O O . ASP A 1 103 ? 11.716 -11.677 -8.555 1.00 85.25 103 ASP A O 1
ATOM 755 N N . PHE A 1 104 ? 10.008 -10.787 -9.723 1.00 84.75 104 PHE A N 1
ATOM 756 C CA . PHE A 1 104 ? 9.792 -9.657 -8.814 1.00 84.75 104 PHE A CA 1
ATOM 757 C C . PHE A 1 104 ? 9.440 -10.136 -7.409 1.00 84.75 104 PHE A C 1
ATOM 759 O O . PHE A 1 104 ? 10.090 -9.742 -6.441 1.00 84.75 104 PHE A O 1
ATOM 766 N N . LEU A 1 105 ? 8.462 -11.038 -7.299 1.00 85.81 105 LEU A N 1
ATOM 767 C CA . LEU A 1 105 ? 7.992 -11.522 -6.008 1.00 85.81 105 LEU A CA 1
ATOM 768 C C . LEU A 1 105 ? 9.119 -12.196 -5.213 1.00 85.81 105 LEU A C 1
ATOM 770 O O . LEU A 1 105 ? 9.299 -11.897 -4.036 1.00 85.81 105 LEU A O 1
ATOM 774 N N . LEU A 1 106 ? 9.905 -13.078 -5.829 1.00 88.00 106 LEU A N 1
ATOM 775 C CA . LEU A 1 106 ? 10.952 -13.821 -5.124 1.00 88.00 106 LEU A CA 1
ATOM 776 C C . LEU A 1 106 ? 12.150 -12.944 -4.738 1.00 88.00 106 LEU A C 1
ATOM 778 O O . LEU A 1 106 ? 12.710 -13.139 -3.660 1.00 88.00 106 LEU A O 1
ATOM 782 N N . HIS A 1 107 ? 12.528 -11.977 -5.578 1.00 88.81 107 HIS A N 1
ATOM 783 C CA . HIS A 1 107 ? 13.716 -11.154 -5.338 1.00 88.81 107 HIS A CA 1
ATOM 784 C C . HIS A 1 107 ? 13.428 -9.907 -4.493 1.00 88.81 107 HIS A C 1
ATOM 786 O O . HIS A 1 107 ? 14.244 -9.554 -3.641 1.00 88.81 107 HIS A O 1
ATOM 792 N N . LEU A 1 108 ? 12.279 -9.246 -4.680 1.00 90.12 108 LEU A N 1
ATOM 793 C CA . LEU A 1 108 ? 11.958 -7.998 -3.977 1.00 90.12 108 LEU A CA 1
ATOM 794 C C . LEU A 1 108 ? 11.234 -8.223 -2.653 1.00 90.12 108 LEU A C 1
ATOM 796 O O . LEU A 1 108 ? 11.493 -7.481 -1.707 1.00 90.12 108 LEU A O 1
ATOM 800 N N . THR A 1 109 ? 10.386 -9.251 -2.524 1.00 90.56 109 THR A N 1
ATOM 801 C CA . THR A 1 109 ? 9.625 -9.479 -1.278 1.00 90.56 109 THR A CA 1
ATOM 802 C C . THR A 1 109 ? 10.512 -9.578 -0.032 1.00 90.56 109 THR A C 1
ATOM 804 O O . THR A 1 109 ? 10.173 -8.934 0.962 1.00 90.56 109 THR A O 1
ATOM 807 N N . PRO A 1 110 ? 11.655 -10.298 -0.026 1.00 92.88 110 PRO A N 1
ATOM 808 C CA . PRO A 1 110 ? 12.525 -10.342 1.151 1.00 92.88 110 PRO A CA 1
ATOM 809 C C . PRO A 1 110 ? 13.019 -8.952 1.571 1.00 92.88 110 PRO A C 1
ATOM 811 O O . PRO A 1 110 ? 13.003 -8.620 2.756 1.00 92.88 110 PRO A O 1
ATOM 814 N N . LEU A 1 111 ? 13.400 -8.117 0.599 1.00 92.94 111 LEU A N 1
ATOM 815 C CA . LEU A 1 111 ? 13.848 -6.749 0.848 1.00 92.94 111 LEU A CA 1
ATOM 816 C C . LEU A 1 111 ? 12.696 -5.872 1.347 1.00 92.94 111 LEU A C 1
ATOM 818 O O . LEU A 1 111 ? 12.855 -5.153 2.331 1.00 92.94 111 LEU A O 1
ATOM 822 N N . VAL A 1 112 ? 11.523 -5.977 0.723 1.00 93.31 112 VAL A N 1
ATOM 823 C CA . VAL A 1 112 ? 10.313 -5.254 1.133 1.00 93.31 112 VAL A CA 1
ATOM 824 C C . VAL A 1 112 ? 9.928 -5.596 2.567 1.00 93.31 112 VAL A C 1
ATOM 826 O O . VAL A 1 112 ? 9.616 -4.693 3.335 1.00 93.31 112 VAL A O 1
ATOM 829 N N . VAL A 1 113 ? 10.009 -6.864 2.975 1.00 94.56 113 VAL A N 1
ATOM 830 C CA . VAL A 1 113 ? 9.734 -7.276 4.361 1.00 94.56 113 VAL A CA 1
ATOM 831 C C . VAL A 1 113 ? 10.710 -6.620 5.339 1.00 94.56 113 VAL A C 1
ATOM 833 O O . VAL A 1 113 ? 10.283 -6.135 6.387 1.00 94.56 113 VAL A O 1
ATOM 836 N N . ILE A 1 114 ? 12.001 -6.553 5.000 1.00 96.12 114 ILE A N 1
ATOM 837 C CA . ILE A 1 114 ? 13.019 -5.891 5.831 1.00 96.12 114 ILE A CA 1
ATOM 838 C C . ILE A 1 114 ? 12.737 -4.387 5.936 1.00 96.12 114 ILE A C 1
ATOM 840 O O . ILE A 1 114 ? 12.720 -3.838 7.040 1.00 96.12 114 ILE A O 1
ATOM 844 N N . VAL A 1 115 ? 12.478 -3.723 4.808 1.00 96.00 115 VAL A N 1
ATOM 845 C CA . VAL A 1 115 ? 12.187 -2.282 4.754 1.00 96.00 115 VAL A CA 1
ATOM 846 C C . VAL A 1 115 ? 10.894 -1.960 5.498 1.00 96.00 115 VAL A C 1
ATOM 848 O O . VAL A 1 115 ? 10.856 -1.007 6.273 1.00 96.00 115 VAL A O 1
ATOM 851 N N . LEU A 1 116 ? 9.854 -2.779 5.336 1.00 95.50 116 LEU A N 1
ATOM 852 C CA . LEU A 1 116 ? 8.590 -2.628 6.046 1.00 95.50 116 LEU A CA 1
ATOM 853 C C . LEU A 1 116 ? 8.789 -2.806 7.553 1.00 95.50 116 LEU A C 1
ATOM 855 O O . LEU A 1 116 ? 8.300 -1.990 8.327 1.00 95.50 116 LEU A O 1
ATOM 859 N N . ALA A 1 117 ? 9.551 -3.811 7.990 1.00 95.94 117 ALA A N 1
ATOM 860 C CA . ALA A 1 117 ? 9.861 -4.003 9.406 1.00 95.94 117 ALA A CA 1
ATOM 861 C C . ALA A 1 117 ? 10.626 -2.804 9.995 1.00 95.94 117 ALA A C 1
ATOM 863 O O . ALA A 1 117 ? 10.271 -2.318 11.072 1.00 95.94 117 ALA A O 1
ATOM 864 N N . ALA A 1 118 ? 11.627 -2.286 9.276 1.00 96.50 118 ALA A N 1
ATOM 865 C CA . ALA A 1 118 ? 12.366 -1.091 9.675 1.00 96.50 118 ALA A CA 1
ATOM 866 C C . ALA A 1 118 ? 11.456 0.146 9.746 1.00 96.50 118 ALA A C 1
ATOM 868 O O . ALA A 1 118 ? 11.492 0.891 10.726 1.00 96.50 118 ALA A O 1
ATOM 869 N N . PHE A 1 119 ? 10.588 0.333 8.751 1.00 96.38 119 PHE A N 1
ATOM 870 C CA . PHE A 1 119 ? 9.612 1.416 8.718 1.00 96.38 119 PHE A CA 1
ATOM 871 C C . PHE A 1 119 ? 8.641 1.345 9.905 1.00 96.38 119 PHE A C 1
ATOM 873 O O . PHE A 1 119 ? 8.469 2.332 10.621 1.00 96.38 119 PHE A O 1
ATOM 880 N N . LEU A 1 120 ? 8.072 0.169 10.184 1.00 94.12 120 LEU A N 1
ATOM 881 C CA . LEU A 1 120 ? 7.178 -0.041 11.325 1.00 94.12 120 LEU A CA 1
ATOM 882 C C . LEU A 1 120 ? 7.875 0.226 12.667 1.00 94.12 120 LEU 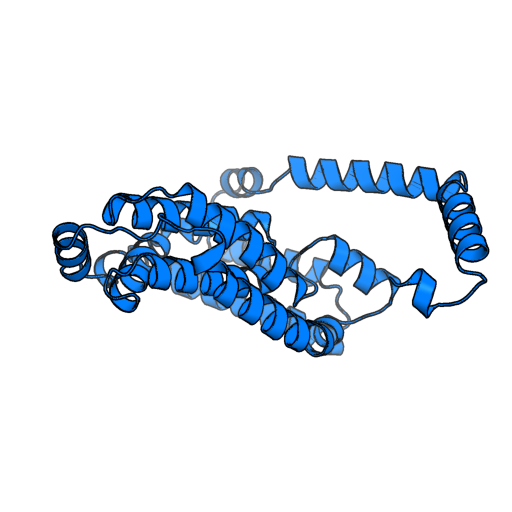A C 1
ATOM 884 O O . LEU A 1 120 ? 7.257 0.778 13.577 1.00 94.12 120 LEU A O 1
ATOM 888 N N . ALA A 1 121 ? 9.159 -0.120 12.791 1.00 94.12 121 ALA A N 1
ATOM 889 C CA . ALA A 1 121 ? 9.958 0.184 13.977 1.00 94.12 121 ALA A CA 1
ATOM 890 C C . ALA A 1 121 ? 10.248 1.689 14.137 1.00 94.12 121 ALA A C 1
ATOM 892 O O . ALA A 1 121 ? 10.392 2.171 15.261 1.00 94.12 121 ALA A O 1
ATOM 893 N N . LEU A 1 122 ? 10.300 2.442 13.033 1.00 94.56 122 LEU A N 1
ATOM 894 C CA . LEU A 1 122 ? 10.513 3.892 13.015 1.00 94.56 122 LEU A CA 1
ATOM 895 C C . LEU A 1 122 ? 9.234 4.701 13.262 1.00 94.56 122 LEU A C 1
ATOM 897 O O . LEU A 1 122 ? 9.321 5.840 13.723 1.00 94.56 122 LEU A O 1
ATOM 901 N N . LEU A 1 123 ? 8.049 4.133 13.023 1.00 92.44 123 LEU A N 1
ATOM 902 C CA . LEU A 1 123 ? 6.761 4.810 13.222 1.00 92.44 123 LEU A CA 1
ATOM 903 C C . LEU A 1 123 ? 6.608 5.517 14.589 1.00 92.44 123 LEU A C 1
ATOM 905 O O . LEU A 1 123 ? 6.188 6.678 14.598 1.00 92.44 123 LEU A O 1
ATOM 909 N N . PRO A 1 124 ? 6.972 4.908 15.741 1.00 89.88 124 PRO A N 1
ATOM 910 C CA . PRO A 1 124 ? 6.888 5.576 17.041 1.00 89.88 124 PRO A CA 1
ATOM 911 C C . PRO A 1 124 ? 7.809 6.794 17.172 1.00 89.88 124 PRO A C 1
ATOM 913 O O . PRO A 1 124 ? 7.560 7.663 18.006 1.00 89.88 124 PRO A O 1
ATOM 916 N N . VAL A 1 125 ? 8.896 6.832 16.394 1.00 91.75 125 VAL A N 1
ATOM 917 C CA . VAL A 1 125 ? 9.897 7.906 16.387 1.00 91.75 125 VAL A CA 1
ATOM 918 C C . VAL A 1 125 ? 9.490 9.028 15.435 1.00 91.75 125 VAL A C 1
ATOM 920 O O . VAL A 1 125 ? 9.610 10.194 15.803 1.00 91.75 125 VAL A O 1
ATOM 923 N N . ILE A 1 126 ? 8.982 8.683 14.251 1.00 90.94 126 ILE A N 1
ATOM 924 C CA . ILE A 1 126 ? 8.554 9.644 13.227 1.00 90.94 126 ILE A CA 1
ATOM 925 C C . ILE A 1 126 ? 7.294 10.389 13.684 1.00 90.94 126 ILE A C 1
ATOM 927 O O . ILE A 1 126 ? 7.245 11.613 13.627 1.00 90.94 126 ILE A O 1
ATOM 931 N N . PHE A 1 127 ? 6.297 9.668 14.206 1.00 90.00 127 PHE A N 1
ATOM 932 C CA . PHE A 1 127 ? 4.994 10.229 14.583 1.00 90.00 127 PHE A CA 1
ATOM 933 C C . PHE A 1 127 ? 4.833 10.381 16.101 1.00 90.00 127 PHE A C 1
ATOM 935 O O . PHE A 1 127 ? 3.788 10.084 16.689 1.00 90.00 127 PHE A O 1
ATOM 942 N N . ARG A 1 128 ? 5.897 10.841 16.770 1.00 81.62 128 ARG A N 1
ATOM 943 C CA . ARG A 1 128 ? 5.881 11.107 18.215 1.00 81.62 128 ARG A CA 1
ATOM 944 C C . ARG A 1 128 ? 4.738 12.057 18.574 1.00 81.62 128 ARG A C 1
ATOM 946 O O . ARG A 1 128 ? 4.588 13.122 17.990 1.00 81.62 128 ARG A O 1
ATOM 953 N N . GLY A 1 129 ? 3.953 11.678 19.582 1.00 76.56 129 GLY A N 1
ATOM 954 C CA . GLY A 1 129 ? 2.835 12.486 20.084 1.00 76.56 129 GLY A CA 1
ATOM 955 C C . GLY A 1 129 ? 1.478 12.187 19.440 1.00 76.56 129 GLY A C 1
ATOM 956 O O . GLY A 1 129 ? 0.459 12.550 20.019 1.00 76.56 129 GLY A O 1
ATOM 957 N N . SER A 1 130 ? 1.431 11.438 18.335 1.00 79.69 130 SER A N 1
ATOM 958 C CA . SER A 1 130 ? 0.183 11.077 17.644 1.00 79.69 130 SER A CA 1
ATOM 959 C C . SER A 1 130 ? -0.577 9.900 18.276 1.00 79.69 130 SER A C 1
ATOM 961 O O . SER A 1 130 ? -1.632 9.515 17.784 1.00 79.69 130 SER A O 1
ATOM 963 N N . PHE A 1 131 ? -0.061 9.317 19.367 1.00 79.50 131 PHE A N 1
ATOM 964 C CA . PHE A 1 131 ? -0.585 8.071 19.952 1.00 79.50 131 PHE A CA 1
ATOM 965 C C . PHE A 1 131 ? -1.466 8.245 21.193 1.00 79.50 131 PHE A C 1
ATOM 967 O O . PHE A 1 131 ? -1.803 7.254 21.844 1.00 79.50 131 PHE A O 1
ATOM 974 N N . ARG A 1 132 ? -1.807 9.482 21.565 1.00 75.50 132 ARG A N 1
ATOM 975 C CA . ARG A 1 132 ? -2.671 9.743 22.722 1.00 75.50 132 ARG A CA 1
ATOM 976 C C . ARG A 1 132 ? -4.125 9.492 22.335 1.00 75.50 132 ARG A C 1
ATOM 978 O O . ARG A 1 132 ? -4.634 10.152 21.440 1.00 75.50 132 ARG A O 1
ATOM 985 N N . VAL A 1 133 ? -4.764 8.547 23.019 1.00 77.62 133 VAL A N 1
ATOM 986 C CA . VAL A 1 133 ? -6.180 8.197 22.841 1.00 77.62 133 VAL A CA 1
ATOM 987 C C . VAL A 1 133 ? -6.859 8.247 24.202 1.00 77.62 133 VAL A C 1
ATOM 989 O O . VAL A 1 133 ? -6.306 7.750 25.187 1.00 77.62 133 VAL A O 1
ATOM 992 N N . GLU A 1 134 ? -8.053 8.827 24.264 1.00 78.44 134 GLU A N 1
ATOM 993 C CA . GLU A 1 134 ? -8.853 8.840 25.487 1.00 78.44 134 GLU A CA 1
ATOM 994 C C . GLU A 1 134 ? -9.408 7.437 25.805 1.00 78.44 134 GLU A C 1
ATOM 996 O O . GLU A 1 134 ? -10.011 6.801 24.935 1.00 78.44 134 GLU A O 1
ATOM 1001 N N . PRO A 1 135 ? -9.284 6.942 27.054 1.00 74.19 135 PRO A N 1
ATOM 1002 C CA . PRO A 1 135 ? -9.764 5.608 27.433 1.00 74.19 135 PRO A CA 1
ATOM 1003 C C . PRO A 1 135 ? -11.264 5.378 27.181 1.00 74.19 135 PRO A C 1
ATOM 1005 O O . PRO A 1 135 ? -11.676 4.255 26.897 1.00 74.19 135 PRO A O 1
ATOM 1008 N N . GLN A 1 136 ? -12.078 6.436 27.254 1.00 72.56 136 GLN A N 1
ATOM 1009 C CA . GLN A 1 136 ? -13.525 6.378 27.014 1.00 72.56 136 GLN A CA 1
ATOM 1010 C C . GLN A 1 136 ? -13.854 6.053 25.547 1.00 72.56 136 GLN A C 1
ATOM 1012 O O . GLN A 1 136 ? -14.701 5.201 25.287 1.00 72.56 136 GLN A O 1
ATOM 1017 N N . ARG A 1 137 ? -13.121 6.642 24.592 1.00 77.12 137 ARG A N 1
ATOM 1018 C CA . ARG A 1 137 ? -13.261 6.361 23.150 1.00 77.12 137 ARG A CA 1
ATOM 1019 C C . ARG A 1 137 ? -12.873 4.928 22.807 1.00 77.12 137 ARG A C 1
ATOM 1021 O O . ARG A 1 137 ? -13.521 4.275 21.995 1.00 77.12 137 ARG A O 1
ATOM 1028 N N . VAL A 1 138 ? -11.842 4.405 23.472 1.00 75.38 138 VAL A N 1
ATOM 1029 C CA . VAL A 1 138 ? -11.455 2.996 23.331 1.00 75.38 138 VAL A CA 1
ATOM 1030 C C . VAL A 1 138 ? -12.587 2.078 23.789 1.00 75.38 138 VAL A C 1
ATOM 1032 O O . VAL A 1 138 ? -12.916 1.131 23.081 1.00 75.38 138 VAL A O 1
ATOM 1035 N N . ALA A 1 139 ? -13.208 2.357 24.936 1.00 71.75 139 ALA A N 1
ATOM 1036 C CA . ALA A 1 139 ? -14.312 1.548 25.449 1.00 71.75 139 ALA A CA 1
ATOM 1037 C C . ALA A 1 139 ? -15.536 1.553 24.512 1.00 71.75 139 ALA A C 1
ATOM 1039 O O . ALA A 1 139 ? -16.138 0.502 24.297 1.00 71.75 139 ALA A O 1
ATOM 1040 N N . GLU A 1 140 ? -15.855 2.701 23.910 1.00 72.56 140 GLU A N 1
ATOM 1041 C CA . GLU A 1 140 ? -16.949 2.853 22.941 1.00 72.56 140 GLU A CA 1
ATOM 1042 C C . GLU A 1 140 ? -16.709 2.046 21.656 1.00 72.56 140 GLU A C 1
ATOM 1044 O O . GLU A 1 140 ? -17.604 1.367 21.169 1.00 72.56 140 GLU A O 1
ATOM 1049 N N . VAL A 1 141 ? -15.489 2.042 21.114 1.00 73.19 141 VAL A N 1
ATOM 1050 C CA . VAL A 1 141 ? -15.184 1.236 19.918 1.00 73.19 141 VAL A CA 1
ATOM 1051 C C . VAL A 1 141 ? -15.175 -0.262 20.231 1.00 73.19 141 VAL A C 1
ATOM 1053 O O . VAL A 1 141 ? -15.577 -1.078 19.400 1.00 73.19 141 VAL A O 1
ATOM 1056 N N . MET A 1 142 ? -14.750 -0.644 21.437 1.00 74.75 142 MET A N 1
ATOM 1057 C CA . MET A 1 142 ? -14.717 -2.046 21.861 1.00 74.75 142 MET A CA 1
ATOM 1058 C C . MET A 1 142 ? -16.115 -2.652 22.052 1.00 74.75 142 MET A C 1
ATOM 1060 O O . MET A 1 142 ? -16.239 -3.876 21.973 1.00 74.75 142 MET A O 1
ATOM 1064 N N . SER A 1 143 ? -17.152 -1.831 22.260 1.00 73.62 143 SER A N 1
ATOM 1065 C CA . SER A 1 143 ? -18.543 -2.288 22.385 1.00 73.62 143 SER A CA 1
ATOM 1066 C C . SER A 1 143 ? -19.250 -2.498 21.040 1.00 73.62 143 SER A C 1
ATOM 1068 O O . SER A 1 143 ? -20.310 -3.121 21.006 1.00 73.62 143 SER A O 1
ATOM 1070 N N . LEU A 1 144 ? -18.664 -2.044 19.927 1.00 72.44 144 LEU A N 1
ATOM 1071 C CA . LEU A 1 144 ? -19.237 -2.212 18.590 1.00 72.44 144 LEU A CA 1
ATOM 1072 C C . LEU A 1 144 ? -19.102 -3.655 18.083 1.00 72.44 144 LEU A C 1
ATOM 1074 O O . LEU A 1 144 ? -18.092 -4.333 18.315 1.00 72.44 144 LEU A O 1
ATOM 1078 N N . ASN A 1 145 ? -20.106 -4.106 17.328 1.00 72.62 145 ASN A N 1
ATOM 1079 C CA . ASN A 1 145 ? -20.094 -5.380 16.617 1.00 72.62 145 ASN A CA 1
ATOM 1080 C C . ASN A 1 145 ? -19.683 -5.167 15.154 1.00 72.62 145 ASN A C 1
ATOM 1082 O O . ASN A 1 145 ? -20.444 -4.640 14.347 1.00 72.62 145 ASN A O 1
ATOM 1086 N N . GLU A 1 146 ? -18.478 -5.602 14.790 1.00 71.69 146 GLU A N 1
ATOM 1087 C CA . GLU A 1 146 ? -17.937 -5.448 13.439 1.00 71.69 146 GLU A CA 1
ATOM 1088 C C . GLU A 1 146 ? -18.797 -6.133 12.369 1.00 71.69 146 GLU A C 1
ATOM 1090 O O . GLU A 1 146 ? -18.891 -5.637 11.250 1.00 71.69 146 GLU A O 1
ATOM 1095 N N . ARG A 1 147 ? -19.464 -7.249 12.692 1.00 68.50 147 ARG A N 1
ATOM 1096 C CA . ARG A 1 147 ? -20.223 -8.045 11.710 1.00 68.50 147 ARG A CA 1
ATOM 1097 C C . ARG A 1 147 ? -21.458 -7.324 11.178 1.00 68.50 147 ARG A C 1
ATOM 1099 O O . ARG A 1 147 ? -21.873 -7.613 10.062 1.00 68.50 147 ARG A O 1
ATOM 1106 N N . GLU A 1 148 ? -22.002 -6.383 11.941 1.00 72.06 148 GLU A N 1
ATOM 1107 C CA . GLU A 1 148 ? -23.150 -5.564 11.534 1.00 72.06 148 GLU A CA 1
ATOM 1108 C C . GLU A 1 148 ? -22.775 -4.513 10.480 1.00 72.06 148 GLU A C 1
ATOM 1110 O O . GLU A 1 148 ? -23.649 -3.960 9.817 1.00 72.06 148 GLU A O 1
ATOM 1115 N N . ALA A 1 149 ? -21.477 -4.269 10.275 1.00 70.94 149 ALA A N 1
ATOM 1116 C CA . ALA A 1 149 ? -20.990 -3.326 9.277 1.00 70.94 149 ALA A CA 1
ATOM 1117 C C . ALA A 1 149 ? -21.051 -3.873 7.839 1.00 70.94 149 ALA A C 1
ATOM 1119 O O . ALA A 1 149 ? -21.141 -3.092 6.892 1.00 70.94 149 ALA A O 1
ATOM 1120 N N . ILE A 1 150 ? -21.022 -5.201 7.648 1.00 73.94 150 ILE A N 1
ATOM 1121 C CA . ILE A 1 150 ? -21.098 -5.801 6.309 1.00 73.94 150 ILE A CA 1
ATOM 1122 C C . ILE A 1 150 ? -22.553 -5.792 5.840 1.00 73.94 150 ILE A C 1
ATOM 1124 O O . ILE A 1 150 ? -23.390 -6.536 6.347 1.00 73.94 150 ILE A O 1
ATOM 1128 N N . ARG A 1 151 ? -22.839 -4.976 4.823 1.00 69.75 151 ARG A N 1
ATOM 1129 C CA . ARG A 1 151 ? -24.191 -4.793 4.276 1.00 69.75 151 ARG A CA 1
ATOM 1130 C C . ARG A 1 151 ? -24.528 -5.810 3.182 1.00 69.75 151 ARG A C 1
ATOM 1132 O O . ARG A 1 151 ? -25.685 -6.192 3.054 1.00 69.75 151 ARG A O 1
ATOM 1139 N N . ASP A 1 152 ? -23.532 -6.270 2.413 1.00 72.81 152 ASP A N 1
ATOM 1140 C CA . ASP A 1 152 ? -23.725 -7.252 1.331 1.00 72.81 152 ASP A CA 1
ATOM 1141 C C . ASP A 1 152 ? -22.573 -8.270 1.242 1.00 72.81 152 ASP A C 1
ATOM 1143 O O . ASP A 1 152 ? -21.536 -8.050 0.607 1.00 72.81 152 ASP A O 1
ATOM 1147 N N . VAL A 1 153 ? -22.784 -9.430 1.870 1.00 73.81 153 VAL A N 1
ATOM 1148 C CA . VAL A 1 153 ? -21.825 -10.546 1.898 1.00 73.81 153 VAL A CA 1
ATOM 1149 C C . VAL A 1 153 ? -21.685 -11.217 0.526 1.00 73.81 153 VAL A C 1
ATOM 1151 O O . VAL A 1 153 ? -20.596 -11.668 0.171 1.00 73.81 153 VAL A O 1
ATOM 1154 N N . ARG A 1 154 ? -22.754 -11.281 -0.284 1.00 76.44 154 ARG A N 1
ATOM 1155 C CA . ARG A 1 154 ? -22.699 -11.937 -1.605 1.00 76.44 154 ARG A CA 1
ATOM 1156 C C . ARG A 1 154 ? -21.827 -11.147 -2.566 1.00 76.44 154 ARG A C 1
ATOM 1158 O O . ARG A 1 154 ? -21.022 -11.745 -3.280 1.00 76.44 154 ARG A O 1
ATOM 1165 N N . LEU A 1 155 ? -21.970 -9.824 -2.582 1.00 71.81 155 LEU A N 1
ATOM 1166 C CA . LEU A 1 155 ? -21.140 -8.959 -3.413 1.00 71.81 155 LEU A CA 1
ATOM 1167 C C . LEU A 1 155 ? -19.674 -8.982 -2.959 1.00 71.81 155 LEU A C 1
ATOM 1169 O O . LEU A 1 155 ? -18.782 -9.010 -3.808 1.00 71.81 155 LEU A O 1
ATOM 1173 N N . LEU A 1 156 ? -19.418 -9.047 -1.647 1.00 74.19 156 LEU A N 1
ATOM 1174 C CA . LEU A 1 156 ? -18.065 -9.177 -1.100 1.00 74.19 156 LEU A CA 1
ATOM 1175 C C . LEU A 1 156 ? -17.379 -10.467 -1.573 1.00 74.19 156 LEU A C 1
ATOM 1177 O O . LEU A 1 156 ? -16.264 -10.409 -2.089 1.00 74.19 156 LEU A O 1
ATOM 1181 N N . VAL A 1 157 ? -18.058 -11.615 -1.462 1.00 77.44 157 VAL A N 1
ATOM 1182 C CA . VAL A 1 157 ? -17.515 -12.912 -1.905 1.00 77.44 157 VAL A CA 1
ATOM 1183 C C . VAL A 1 157 ? -17.255 -12.913 -3.411 1.00 77.44 157 VAL A C 1
ATOM 1185 O O . VAL A 1 157 ? -16.198 -13.362 -3.838 1.00 77.44 157 VAL A O 1
ATOM 1188 N N . ARG A 1 158 ? -18.163 -12.361 -4.227 1.00 75.94 158 ARG A N 1
ATOM 1189 C CA . ARG A 1 158 ? -17.950 -12.252 -5.682 1.00 75.94 158 ARG A CA 1
ATOM 1190 C C . ARG A 1 158 ? -16.718 -11.412 -6.022 1.00 75.94 158 ARG A C 1
ATOM 1192 O O . ARG A 1 158 ? -15.910 -11.844 -6.836 1.00 75.94 158 ARG A O 1
ATOM 1199 N N . CYS A 1 159 ? -16.543 -10.256 -5.376 1.00 68.75 159 CYS A N 1
ATOM 1200 C CA . CYS A 1 159 ? -15.351 -9.425 -5.565 1.00 68.75 159 CYS A CA 1
ATOM 1201 C C . CYS A 1 159 ? -14.070 -10.169 -5.156 1.00 68.75 159 CYS A C 1
ATOM 1203 O O . CYS A 1 159 ? -13.088 -10.138 -5.892 1.00 68.75 159 CYS A O 1
ATOM 1205 N N . ALA A 1 160 ? -14.092 -10.863 -4.014 1.00 76.44 160 ALA A N 1
ATOM 1206 C CA . ALA A 1 160 ? -12.950 -11.626 -3.519 1.00 76.44 160 ALA A CA 1
ATOM 1207 C C . ALA A 1 160 ? -12.573 -12.784 -4.457 1.00 76.44 160 ALA A C 1
ATOM 1209 O O . ALA A 1 160 ? -11.395 -12.986 -4.733 1.00 76.44 160 ALA A O 1
ATOM 1210 N N . VAL A 1 161 ? -13.565 -13.505 -4.992 1.00 79.69 161 VAL A N 1
ATOM 1211 C CA . VAL A 1 161 ? -13.344 -14.592 -5.958 1.00 79.69 161 VAL A CA 1
ATOM 1212 C C . VAL A 1 161 ? -12.716 -14.063 -7.242 1.00 79.69 161 VAL A C 1
ATOM 1214 O O . VAL A 1 161 ? -11.737 -14.637 -7.706 1.00 79.69 161 VAL A O 1
ATOM 1217 N N . VAL A 1 162 ? -13.223 -12.962 -7.809 1.00 74.44 162 VAL A N 1
ATOM 1218 C CA . VAL A 1 162 ? -12.636 -12.431 -9.048 1.00 74.44 162 VAL A CA 1
ATOM 1219 C C . VAL A 1 162 ? -11.227 -11.893 -8.809 1.00 74.44 162 VAL A C 1
ATOM 1221 O O . VAL A 1 162 ? -10.343 -12.187 -9.606 1.00 74.44 162 VAL A O 1
ATOM 1224 N N . LEU A 1 163 ? -10.980 -11.191 -7.698 1.00 71.88 163 LEU A N 1
ATOM 1225 C CA . LEU A 1 163 ? -9.621 -10.780 -7.330 1.00 71.88 163 LEU A CA 1
ATOM 1226 C C . LEU A 1 163 ? -8.685 -11.989 -7.220 1.00 71.88 163 LEU A C 1
ATOM 1228 O O . LEU A 1 163 ? -7.613 -11.977 -7.816 1.00 71.88 163 LEU A O 1
ATOM 1232 N N . ALA A 1 164 ? -9.103 -13.059 -6.539 1.00 78.25 164 ALA A N 1
ATOM 1233 C CA . ALA A 1 164 ? -8.307 -14.279 -6.421 1.00 78.25 164 ALA A CA 1
ATOM 1234 C C . ALA A 1 164 ? -8.007 -14.927 -7.785 1.00 78.25 164 ALA A C 1
ATOM 1236 O O . ALA A 1 164 ? -6.888 -15.386 -8.005 1.00 78.25 164 ALA A O 1
ATOM 1237 N N . ILE A 1 165 ? -8.969 -14.926 -8.715 1.00 78.56 165 ILE A N 1
ATOM 1238 C CA . ILE A 1 165 ? -8.772 -15.424 -10.085 1.00 78.56 165 ILE A CA 1
ATOM 1239 C C . ILE A 1 165 ? -7.755 -14.562 -10.842 1.00 78.56 165 ILE A C 1
ATOM 1241 O O . ILE A 1 165 ? -6.869 -15.109 -11.495 1.00 78.56 165 ILE A O 1
ATOM 1245 N N . VAL A 1 166 ? -7.843 -13.234 -10.737 1.00 71.25 166 VAL A N 1
ATOM 1246 C CA . VAL A 1 166 ? -6.884 -12.314 -11.374 1.00 71.25 166 VAL A CA 1
ATOM 1247 C C . VAL A 1 166 ? -5.474 -12.529 -10.822 1.00 71.25 166 VAL A C 1
ATOM 1249 O O . VAL A 1 166 ? -4.526 -12.626 -11.598 1.00 71.25 166 VAL A O 1
ATOM 1252 N N . PHE A 1 167 ? -5.327 -12.713 -9.508 1.00 70.31 167 PHE A N 1
ATOM 1253 C CA . PHE A 1 167 ? -4.035 -13.059 -8.907 1.00 70.31 167 PHE A CA 1
ATOM 1254 C C . PHE A 1 167 ? -3.501 -14.403 -9.368 1.00 70.31 167 PHE A C 1
ATOM 1256 O O . PHE A 1 167 ? -2.327 -14.507 -9.717 1.00 70.31 167 PHE A O 1
ATOM 1263 N N . ALA A 1 168 ? -4.351 -15.427 -9.400 1.00 75.38 168 ALA A N 1
ATOM 1264 C CA . ALA A 1 168 ? -3.962 -16.730 -9.915 1.00 75.38 168 ALA A CA 1
ATOM 1265 C C . ALA A 1 168 ? -3.488 -16.623 -11.374 1.00 75.38 168 ALA A C 1
ATOM 1267 O O . ALA A 1 168 ? -2.487 -17.240 -11.727 1.00 75.38 168 ALA A O 1
ATOM 1268 N N . ALA A 1 169 ? -4.139 -15.789 -12.192 1.00 71.50 169 ALA A N 1
ATOM 1269 C CA . ALA A 1 169 ? -3.719 -15.516 -13.563 1.00 71.50 169 ALA A CA 1
ATOM 1270 C C . ALA A 1 169 ? -2.364 -14.787 -13.637 1.00 71.50 169 ALA A C 1
ATOM 1272 O O . ALA A 1 169 ? -1.539 -15.149 -14.471 1.00 71.50 169 ALA A O 1
ATOM 1273 N N . PHE A 1 170 ? -2.088 -13.821 -12.751 1.00 67.19 170 PHE A N 1
ATOM 1274 C CA . PHE A 1 170 ? -0.775 -13.163 -12.676 1.00 67.19 170 PHE A CA 1
ATOM 1275 C C . PHE A 1 170 ? 0.346 -14.116 -12.266 1.00 67.19 170 PHE A C 1
ATOM 1277 O O . PHE A 1 170 ? 1.411 -14.101 -12.876 1.00 67.19 170 PHE A O 1
ATOM 1284 N N . ILE A 1 171 ? 0.106 -14.987 -11.286 1.00 68.31 171 ILE A N 1
ATOM 1285 C CA . ILE A 1 171 ? 1.081 -16.004 -10.868 1.00 68.31 171 ILE A CA 1
ATOM 1286 C C . ILE A 1 171 ? 1.306 -17.017 -12.003 1.00 68.31 171 ILE A C 1
ATOM 1288 O O . ILE A 1 171 ? 2.441 -17.393 -12.310 1.00 68.31 171 ILE A O 1
ATOM 1292 N N . ALA A 1 172 ? 0.225 -17.420 -12.675 1.00 69.25 172 ALA A N 1
ATOM 1293 C CA . ALA A 1 172 ? 0.261 -18.346 -13.798 1.00 69.25 172 ALA A CA 1
ATOM 1294 C C . ALA A 1 172 ? 0.762 -17.712 -15.109 1.00 69.25 172 ALA A C 1
ATOM 1296 O O . ALA A 1 172 ? 0.943 -18.438 -16.087 1.00 69.25 172 ALA A O 1
ATOM 1297 N N . HIS A 1 173 ? 1.052 -16.404 -15.150 1.00 65.88 173 HIS A N 1
ATOM 1298 C CA . HIS A 1 173 ? 1.620 -15.729 -16.324 1.00 65.88 173 HIS A CA 1
ATOM 1299 C C . HIS A 1 173 ? 2.840 -16.482 -16.868 1.00 65.88 173 HIS A C 1
ATOM 1301 O O . HIS A 1 173 ? 2.945 -16.680 -18.080 1.00 65.88 173 HIS A O 1
ATOM 1307 N N . SER A 1 174 ? 3.721 -16.949 -15.979 1.00 55.66 174 SER A N 1
ATOM 1308 C CA . SER A 1 174 ? 4.935 -17.693 -16.345 1.00 55.66 174 SER A CA 1
ATOM 1309 C C . SER A 1 174 ? 4.665 -18.985 -17.135 1.00 55.66 174 SER A C 1
ATOM 1311 O O . SER A 1 174 ? 5.552 -19.456 -17.838 1.00 55.66 174 SER A O 1
ATOM 1313 N N . ILE A 1 175 ? 3.443 -19.527 -17.068 1.00 59.97 175 ILE A N 1
ATOM 1314 C CA . ILE A 1 175 ? 3.008 -20.745 -17.767 1.00 59.97 175 ILE A CA 1
ATOM 1315 C C . ILE A 1 175 ? 2.153 -20.402 -19.000 1.00 59.97 175 ILE A C 1
ATOM 1317 O O . ILE A 1 175 ? 2.197 -21.104 -20.006 1.00 59.97 175 ILE A O 1
ATOM 1321 N N . ILE A 1 176 ? 1.360 -19.327 -18.926 1.00 62.97 176 ILE A N 1
ATOM 1322 C CA . ILE A 1 176 ? 0.337 -18.984 -19.930 1.00 62.97 176 ILE A CA 1
ATOM 1323 C C . ILE A 1 176 ? 0.883 -18.000 -20.994 1.00 62.97 176 ILE A C 1
ATOM 1325 O O . ILE A 1 176 ? 0.236 -17.779 -22.010 1.00 62.97 176 ILE A O 1
ATOM 1329 N N . HIS A 1 177 ? 2.082 -17.425 -20.805 1.00 66.94 177 HIS A N 1
ATOM 1330 C CA . HIS A 1 177 ? 2.721 -16.448 -21.712 1.00 66.94 177 HIS A CA 1
ATOM 1331 C C . HIS A 1 177 ? 1.863 -15.209 -22.048 1.00 66.94 177 HIS A C 1
ATOM 1333 O O . HIS A 1 177 ? 2.123 -14.507 -23.022 1.00 66.94 177 HIS A O 1
ATOM 1339 N N . VAL A 1 178 ? 0.849 -14.912 -21.236 1.00 66.69 178 VAL A N 1
ATOM 1340 C CA . VAL A 1 178 ? -0.020 -13.741 -21.403 1.00 66.69 178 VAL A CA 1
ATOM 1341 C C . VAL A 1 178 ? 0.551 -12.568 -20.621 1.00 66.69 178 VAL A C 1
ATOM 1343 O O . VAL A 1 178 ? 0.823 -12.706 -19.433 1.00 66.69 178 VAL A O 1
ATOM 1346 N N . GLU A 1 179 ? 0.693 -11.409 -21.265 1.00 66.94 179 GLU A N 1
ATOM 1347 C CA . GLU A 1 179 ? 1.143 -10.186 -20.595 1.00 66.94 179 GLU A CA 1
ATOM 1348 C C . GLU A 1 179 ? 0.223 -9.813 -19.411 1.00 66.94 179 GLU A C 1
ATOM 1350 O O . GLU A 1 179 ? -1.006 -9.894 -19.538 1.00 66.94 179 GLU A O 1
ATOM 1355 N N . PRO A 1 180 ? 0.770 -9.324 -18.279 1.00 64.94 180 PRO A N 1
ATOM 1356 C CA . PRO A 1 180 ? -0.018 -8.953 -17.101 1.00 64.94 180 PRO A CA 1
ATOM 1357 C C . PRO A 1 180 ? -1.146 -7.962 -17.416 1.00 64.94 180 PRO A C 1
ATOM 1359 O O . PRO A 1 180 ? -2.254 -8.090 -16.901 1.00 64.94 180 PRO A O 1
ATOM 1362 N N . ALA A 1 181 ? -0.908 -7.014 -18.327 1.00 69.38 181 ALA A N 1
ATOM 1363 C CA . ALA A 1 181 ? -1.914 -6.038 -18.740 1.00 69.38 181 ALA A CA 1
ATOM 1364 C C . ALA A 1 181 ? -3.177 -6.698 -19.326 1.00 69.38 181 ALA A C 1
ATOM 1366 O O . ALA A 1 181 ? -4.299 -6.285 -19.028 1.00 69.38 181 ALA A O 1
ATOM 1367 N N . VAL A 1 182 ? -3.015 -7.767 -20.110 1.00 73.50 182 VAL A N 1
ATOM 1368 C CA . VAL A 1 182 ? -4.133 -8.496 -20.725 1.00 73.50 182 VAL A CA 1
ATOM 1369 C C . VAL A 1 182 ? -4.934 -9.250 -19.663 1.00 73.50 182 VAL A C 1
ATOM 1371 O O . VAL A 1 182 ? -6.164 -9.185 -19.657 1.00 73.50 182 VAL A O 1
ATOM 1374 N N . ALA A 1 183 ? -4.257 -9.913 -18.722 1.00 71.69 183 ALA A N 1
ATOM 1375 C CA . ALA A 1 183 ? -4.918 -10.600 -17.613 1.00 71.69 183 ALA A CA 1
ATOM 1376 C C . ALA A 1 183 ? -5.726 -9.627 -16.729 1.00 71.69 183 ALA A C 1
ATOM 1378 O O . ALA A 1 183 ? -6.861 -9.934 -16.353 1.00 71.69 183 ALA A O 1
ATOM 1379 N N . ALA A 1 184 ? -5.190 -8.430 -16.465 1.00 71.38 184 ALA A N 1
ATOM 1380 C CA . ALA A 1 184 ? -5.880 -7.381 -15.716 1.00 71.38 184 ALA A CA 1
ATOM 1381 C C . ALA A 1 184 ? -7.168 -6.915 -16.420 1.00 71.38 184 ALA A C 1
ATOM 1383 O O . ALA A 1 184 ? -8.232 -6.852 -15.798 1.00 71.38 184 ALA A O 1
ATOM 1384 N N . LEU A 1 185 ? -7.094 -6.644 -17.729 1.00 77.94 185 LEU A N 1
ATOM 1385 C CA . LEU A 1 185 ? -8.239 -6.200 -18.532 1.00 77.94 185 LEU A CA 1
ATOM 1386 C C . LEU A 1 185 ? -9.342 -7.264 -18.615 1.00 77.94 185 LEU A C 1
ATOM 1388 O O . LEU A 1 185 ? -10.523 -6.942 -18.473 1.00 77.94 185 LEU A O 1
ATOM 1392 N N . LEU A 1 186 ? -8.973 -8.538 -18.781 1.00 79.31 186 LEU A N 1
ATOM 1393 C CA . LEU A 1 186 ? -9.925 -9.653 -18.785 1.00 79.31 186 LEU A CA 1
ATOM 1394 C C . LEU A 1 186 ? -10.606 -9.832 -17.421 1.00 79.31 186 LEU A C 1
ATOM 1396 O O . LEU A 1 186 ? -11.820 -10.049 -17.353 1.00 79.31 186 LEU A O 1
ATOM 1400 N N . GLY A 1 187 ? -9.847 -9.691 -16.332 1.00 75.56 187 GLY A N 1
ATOM 1401 C CA . GLY A 1 187 ? -10.367 -9.705 -14.967 1.00 75.56 187 GLY A CA 1
ATOM 1402 C C . GLY A 1 187 ? -11.386 -8.598 -14.715 1.00 75.56 187 GLY A C 1
ATOM 1403 O O . GLY A 1 187 ? -12.499 -8.870 -14.257 1.00 75.56 187 GLY A O 1
ATOM 1404 N N . ALA A 1 188 ? -11.034 -7.362 -15.076 1.00 74.75 188 ALA A N 1
ATOM 1405 C CA . ALA A 1 188 ? -11.913 -6.203 -14.969 1.00 74.75 188 ALA A CA 1
ATOM 1406 C C . ALA A 1 188 ? -13.195 -6.381 -15.800 1.00 74.75 188 ALA A C 1
ATOM 1408 O O . ALA A 1 188 ? -14.295 -6.194 -15.276 1.00 74.75 188 ALA A O 1
ATOM 1409 N N . GLY A 1 189 ? -13.075 -6.824 -17.057 1.00 78.25 189 GLY A N 1
ATOM 1410 C CA . GLY A 1 189 ? -14.218 -7.100 -17.932 1.00 78.25 189 GLY A CA 1
ATOM 1411 C C . GLY A 1 189 ? -15.159 -8.163 -17.358 1.00 78.25 189 GLY A C 1
ATOM 1412 O O . GLY A 1 189 ? -16.373 -7.967 -17.318 1.00 78.25 189 GLY A O 1
ATOM 1413 N N . THR A 1 190 ? -14.604 -9.251 -16.820 1.00 79.38 190 THR A N 1
ATOM 1414 C CA . THR A 1 190 ? -15.382 -10.320 -16.171 1.00 79.38 190 THR A CA 1
ATOM 1415 C C . THR A 1 190 ? -16.131 -9.801 -14.940 1.00 79.38 190 THR A C 1
ATOM 1417 O O . THR A 1 190 ? -17.314 -10.094 -14.758 1.00 79.38 190 THR A O 1
ATOM 1420 N N . LEU A 1 191 ? -15.476 -8.978 -14.115 1.00 73.31 191 LEU A N 1
ATOM 1421 C CA . LEU A 1 191 ? -16.087 -8.332 -12.949 1.00 73.31 191 LEU A CA 1
ATOM 1422 C C . LEU A 1 191 ? -17.268 -7.444 -13.348 1.00 73.31 191 LEU A C 1
ATOM 1424 O O . LEU A 1 191 ? -18.312 -7.495 -12.697 1.00 73.31 191 LEU A O 1
ATOM 1428 N N . ILE A 1 192 ? -17.132 -6.665 -14.421 1.00 76.31 192 ILE A N 1
ATOM 1429 C CA . ILE A 1 192 ? -18.196 -5.790 -14.931 1.00 76.31 192 ILE A CA 1
ATOM 1430 C C . ILE A 1 192 ? -19.403 -6.622 -15.381 1.00 76.31 192 ILE A C 1
ATOM 1432 O O . ILE A 1 192 ? -20.529 -6.340 -14.968 1.00 76.31 192 ILE A O 1
ATOM 1436 N N . VAL A 1 193 ? -19.172 -7.696 -16.142 1.00 80.00 193 VAL A N 1
ATOM 1437 C CA . VAL A 1 193 ? -20.240 -8.591 -16.620 1.00 80.00 193 VAL A CA 1
ATOM 1438 C C . VAL A 1 193 ? -20.966 -9.273 -15.456 1.00 80.00 193 VAL A C 1
ATOM 1440 O O . VAL A 1 193 ? -22.195 -9.305 -15.432 1.00 80.00 193 VAL A O 1
ATOM 1443 N N . ILE A 1 194 ? -20.233 -9.780 -14.459 1.00 77.69 194 ILE A N 1
ATOM 1444 C CA . ILE A 1 194 ? -20.818 -10.487 -13.305 1.00 77.69 194 ILE A CA 1
ATOM 1445 C C . ILE A 1 194 ? -21.572 -9.535 -12.367 1.00 77.69 194 ILE A C 1
ATOM 1447 O O . ILE A 1 194 ? -22.564 -9.928 -11.746 1.00 77.69 194 ILE A O 1
ATOM 1451 N N . THR A 1 195 ? -21.087 -8.303 -12.206 1.00 69.31 195 THR A N 1
ATOM 1452 C CA . THR A 1 195 ? -21.679 -7.339 -11.265 1.00 69.31 195 THR A CA 1
ATOM 1453 C C . THR A 1 195 ? -22.876 -6.591 -11.845 1.00 69.31 195 THR A C 1
ATOM 1455 O O . THR A 1 195 ? -23.682 -6.085 -11.065 1.00 69.31 195 THR A O 1
ATOM 1458 N N . GLY A 1 196 ? -23.039 -6.545 -13.173 1.00 68.56 196 GLY A N 1
ATOM 1459 C CA . GLY A 1 196 ? -24.205 -5.938 -13.828 1.00 68.56 196 GLY A CA 1
ATOM 1460 C C . GLY A 1 196 ? -24.375 -4.441 -13.537 1.00 68.56 196 GLY A C 1
ATOM 1461 O O . GLY A 1 196 ? -25.478 -3.904 -13.638 1.00 68.56 196 GLY A O 1
ATOM 1462 N N . ILE A 1 197 ? -23.301 -3.762 -13.123 1.00 64.62 197 ILE A N 1
ATOM 1463 C CA . ILE A 1 197 ? -23.308 -2.333 -12.800 1.00 64.62 197 ILE A CA 1
ATOM 1464 C C . ILE A 1 197 ? -23.358 -1.537 -14.114 1.00 64.62 197 ILE A C 1
ATOM 1466 O O . ILE A 1 197 ? -22.602 -1.821 -15.038 1.00 64.62 197 ILE A O 1
ATOM 1470 N N . LYS A 1 198 ? -24.251 -0.537 -14.201 1.00 61.16 198 LYS A N 1
ATOM 1471 C CA . LYS A 1 198 ? -24.412 0.327 -15.390 1.00 61.16 198 LYS A CA 1
ATOM 1472 C C . LYS A 1 198 ? -23.082 0.957 -15.829 1.00 61.16 198 LYS A C 1
ATOM 1474 O O . LYS A 1 198 ? -22.343 1.464 -14.983 1.00 61.16 198 LYS A O 1
ATOM 1479 N N . SER A 1 199 ? -22.838 0.983 -17.143 1.00 58.59 199 SER A N 1
ATOM 1480 C CA . SER A 1 199 ? -21.531 1.303 -17.730 1.00 58.59 199 SER A CA 1
ATOM 1481 C C . SER A 1 199 ? -20.949 2.681 -17.389 1.00 58.59 199 SER A C 1
ATOM 1483 O O . SER A 1 199 ? -19.738 2.852 -17.326 1.00 58.59 199 SER A O 1
ATOM 1485 N N . GLU A 1 200 ? -21.787 3.672 -17.109 1.00 59.88 200 GLU A N 1
ATOM 1486 C CA . GLU A 1 200 ? -21.325 5.037 -16.813 1.00 59.88 200 GLU A CA 1
ATOM 1487 C C . GLU A 1 200 ? -20.540 5.117 -15.492 1.00 59.88 200 GLU A C 1
ATOM 1489 O O . GLU A 1 200 ? -19.549 5.828 -15.397 1.00 59.88 200 GLU A O 1
ATOM 1494 N N . ARG A 1 201 ? -20.893 4.303 -14.485 1.00 63.34 201 ARG A N 1
ATOM 1495 C CA . ARG A 1 201 ? -20.260 4.368 -13.154 1.00 63.34 201 ARG A CA 1
ATOM 1496 C C . ARG A 1 201 ? -18.860 3.759 -13.071 1.00 63.34 201 ARG A C 1
ATOM 1498 O O . ARG A 1 201 ? -18.194 3.986 -12.065 1.00 63.34 201 ARG A O 1
ATOM 1505 N N . TYR A 1 202 ? -18.431 2.951 -14.046 1.00 67.19 202 TYR A N 1
ATOM 1506 C CA . TYR A 1 202 ? -17.079 2.376 -14.020 1.00 67.19 202 TYR A CA 1
ATOM 1507 C C . TYR A 1 202 ? -16.054 3.293 -14.690 1.00 67.19 202 TYR A C 1
ATOM 1509 O O . TYR A 1 202 ? -14.926 3.378 -14.209 1.00 67.19 202 TYR A O 1
ATOM 1517 N N . LEU A 1 203 ? -16.436 3.998 -15.763 1.00 70.12 203 LEU A N 1
ATOM 1518 C CA . LEU A 1 203 ? -15.538 4.921 -16.465 1.00 70.12 203 LEU A CA 1
ATOM 1519 C C . LEU A 1 203 ? -15.120 6.080 -15.559 1.00 70.12 203 LEU A C 1
ATOM 1521 O O . LEU A 1 203 ? -13.958 6.470 -15.586 1.00 70.12 203 LEU A O 1
ATOM 1525 N N . ASP A 1 204 ? -16.025 6.546 -14.698 1.00 69.19 204 ASP A N 1
ATOM 1526 C CA . ASP A 1 204 ? -15.743 7.590 -13.705 1.00 69.19 204 ASP A CA 1
ATOM 1527 C C . ASP A 1 204 ? -14.757 7.142 -12.615 1.00 69.19 204 ASP A C 1
ATOM 1529 O O . ASP A 1 204 ? -14.142 7.970 -11.952 1.00 69.19 204 ASP A O 1
ATOM 1533 N N . SER A 1 205 ? -14.617 5.830 -12.396 1.00 67.31 205 SER A N 1
ATOM 1534 C CA . SER A 1 205 ? -13.664 5.286 -11.421 1.00 67.31 205 SER A CA 1
ATOM 1535 C C . SER A 1 205 ? -12.267 5.045 -11.992 1.00 67.31 205 SER A C 1
ATOM 1537 O O . SER A 1 205 ? -11.369 4.679 -11.240 1.00 67.31 205 SER A O 1
ATOM 1539 N N . VAL A 1 206 ? -12.083 5.228 -13.303 1.00 74.12 206 VAL A N 1
ATOM 1540 C CA . VAL A 1 206 ? -10.765 5.175 -13.939 1.00 74.12 206 VAL A CA 1
ATOM 1541 C C . VAL A 1 206 ? -10.061 6.511 -13.718 1.00 74.12 206 VAL A C 1
ATOM 1543 O O . VAL A 1 206 ? -10.614 7.571 -14.006 1.00 74.12 206 VAL A O 1
ATOM 1546 N N . GLU A 1 207 ? -8.816 6.470 -13.251 1.00 72.25 207 GLU A N 1
ATOM 1547 C CA . GLU A 1 207 ? -7.986 7.665 -13.082 1.00 72.25 207 GLU A CA 1
ATOM 1548 C C . GLU A 1 207 ? -7.428 8.155 -14.429 1.00 72.25 207 GLU A C 1
ATOM 1550 O O . GLU A 1 207 ? -6.270 7.922 -14.785 1.00 72.25 207 GLU A O 1
ATOM 1555 N N . TRP A 1 208 ? -8.263 8.839 -15.212 1.00 81.81 208 TRP A N 1
ATOM 1556 C CA . TRP A 1 208 ? -7.883 9.365 -16.530 1.00 81.81 208 TRP A CA 1
ATOM 1557 C C . TRP A 1 208 ? -6.690 10.321 -16.475 1.00 81.81 208 TRP A C 1
ATOM 1559 O O . TRP A 1 208 ? -5.851 10.308 -17.374 1.00 81.81 208 TRP A O 1
ATOM 1569 N N . GLU A 1 209 ? -6.590 11.114 -15.409 1.00 77.88 209 GLU A N 1
ATOM 1570 C CA . GLU A 1 209 ? -5.469 12.027 -15.174 1.00 77.88 209 GLU A CA 1
ATOM 1571 C C . GLU A 1 209 ? -4.140 11.267 -15.081 1.00 77.88 209 GLU A C 1
ATOM 1573 O O . GLU A 1 209 ? -3.175 11.630 -15.753 1.00 77.88 209 GLU A O 1
ATOM 1578 N N . THR A 1 210 ? -4.117 10.161 -14.335 1.00 74.75 210 THR A N 1
ATOM 1579 C CA . THR A 1 210 ? -2.953 9.284 -14.175 1.00 74.75 210 THR A CA 1
ATOM 1580 C C . THR A 1 210 ? -2.535 8.658 -15.512 1.00 74.75 210 THR A C 1
ATOM 1582 O O . THR A 1 210 ? -1.355 8.675 -15.871 1.00 74.75 210 THR A O 1
ATOM 1585 N N . LEU A 1 211 ? -3.491 8.165 -16.309 1.00 80.06 211 LEU A N 1
ATOM 1586 C CA . LEU A 1 211 ? -3.211 7.596 -17.636 1.00 80.06 211 LEU A CA 1
ATOM 1587 C C . LEU A 1 211 ? -2.636 8.635 -18.610 1.00 80.06 211 LEU A C 1
ATOM 1589 O O . LEU A 1 211 ? -1.656 8.360 -19.306 1.00 80.06 211 LEU A O 1
ATOM 1593 N N . LEU A 1 212 ? -3.224 9.834 -18.648 1.00 85.69 212 LEU A N 1
ATOM 1594 C CA . LEU A 1 212 ? -2.753 10.936 -19.489 1.00 85.69 212 LEU A CA 1
ATOM 1595 C C . LEU A 1 212 ? -1.373 11.435 -19.049 1.00 85.69 212 LEU A C 1
ATOM 1597 O O . LEU A 1 212 ? -0.520 11.702 -19.898 1.00 85.69 212 LEU A O 1
ATOM 1601 N N . PHE A 1 213 ? -1.127 11.505 -17.740 1.00 83.00 213 PHE A N 1
ATOM 1602 C CA . PHE A 1 213 ? 0.180 11.828 -17.181 1.00 83.00 213 PHE A CA 1
ATOM 1603 C C . PHE A 1 213 ? 1.245 10.822 -17.629 1.00 83.00 213 PHE A C 1
ATOM 1605 O O . PHE A 1 213 ? 2.285 11.237 -18.141 1.00 83.00 213 PHE A O 1
ATOM 1612 N N . PHE A 1 214 ? 0.985 9.514 -17.523 1.00 79.06 214 PHE A N 1
ATOM 1613 C CA . PHE A 1 214 ? 1.935 8.494 -17.978 1.00 79.06 214 PHE A CA 1
ATOM 1614 C C . PHE A 1 214 ? 2.166 8.538 -19.487 1.00 79.06 214 PHE A C 1
ATOM 1616 O O . PHE A 1 214 ? 3.311 8.438 -19.928 1.00 79.06 214 PHE A O 1
ATOM 1623 N N . ALA A 1 215 ? 1.117 8.758 -20.284 1.00 85.56 215 ALA A N 1
ATOM 1624 C CA . ALA A 1 215 ? 1.263 8.948 -21.724 1.00 85.56 215 ALA A CA 1
ATOM 1625 C C . ALA A 1 215 ? 2.185 10.141 -22.042 1.00 85.56 215 ALA A C 1
ATOM 1627 O O . ALA A 1 215 ? 3.130 10.004 -22.821 1.00 85.56 215 ALA A O 1
ATOM 1628 N N . GLY A 1 216 ? 1.967 11.288 -21.392 1.00 89.12 216 GLY A N 1
ATOM 1629 C CA . GLY A 1 216 ? 2.814 12.474 -21.534 1.00 89.12 216 GLY A CA 1
ATOM 1630 C C . GLY A 1 216 ? 4.256 12.238 -21.076 1.00 89.12 216 GLY A C 1
ATOM 1631 O O . GLY A 1 216 ? 5.196 12.575 -21.799 1.00 89.12 216 GLY A O 1
ATOM 1632 N N . LEU A 1 217 ? 4.441 11.600 -19.918 1.00 86.69 217 LEU A N 1
ATOM 1633 C CA . LEU A 1 217 ? 5.751 11.243 -19.378 1.00 86.69 217 LEU A CA 1
ATOM 1634 C C . LEU A 1 217 ? 6.521 10.337 -20.346 1.00 86.69 217 LEU A C 1
ATOM 1636 O O . LEU A 1 217 ? 7.692 10.596 -20.611 1.00 86.69 217 LEU A O 1
ATOM 1640 N N . PHE A 1 218 ? 5.884 9.321 -20.932 1.00 83.81 218 PHE A N 1
ATOM 1641 C CA . PHE A 1 218 ? 6.552 8.426 -21.882 1.00 83.81 218 PHE A CA 1
ATOM 1642 C C . PHE A 1 218 ? 6.859 9.085 -23.221 1.00 83.81 218 PHE A C 1
ATOM 1644 O O . PHE A 1 218 ? 7.911 8.803 -23.794 1.00 83.81 218 PHE A O 1
ATOM 1651 N N . ILE A 1 219 ? 6.009 9.992 -23.706 1.00 91.69 219 ILE A N 1
ATOM 1652 C CA . ILE A 1 219 ? 6.321 10.803 -24.889 1.00 91.69 219 ILE A CA 1
ATOM 1653 C C . ILE A 1 219 ? 7.557 11.671 -24.619 1.00 91.69 219 ILE A C 1
ATOM 1655 O O . ILE A 1 219 ? 8.461 11.737 -25.457 1.00 91.69 219 ILE A O 1
ATOM 1659 N N . LEU A 1 220 ? 7.637 12.296 -23.442 1.00 90.81 220 LEU A N 1
ATOM 1660 C CA . LEU A 1 220 ? 8.768 13.134 -23.046 1.00 90.81 220 LEU A CA 1
ATOM 1661 C C . LEU A 1 220 ? 10.051 12.309 -22.879 1.00 90.81 220 LEU A C 1
ATOM 1663 O O . LEU A 1 220 ? 11.072 12.641 -23.479 1.00 90.81 220 LEU A O 1
ATOM 1667 N N . VAL A 1 221 ? 9.996 11.199 -22.138 1.00 86.12 221 VAL A N 1
ATOM 1668 C CA . VAL A 1 221 ? 11.131 10.279 -21.964 1.00 86.12 221 VAL A CA 1
ATOM 1669 C C . VAL A 1 221 ? 11.583 9.723 -23.315 1.00 86.12 221 VAL A C 1
ATOM 1671 O O . VAL A 1 221 ? 12.770 9.765 -23.625 1.00 86.12 221 VAL A O 1
ATOM 1674 N N . GLY A 1 222 ? 10.656 9.272 -24.164 1.00 85.69 222 GLY A N 1
ATOM 1675 C CA . GLY A 1 222 ? 10.960 8.780 -25.509 1.00 85.69 222 GLY A CA 1
ATOM 1676 C C . GLY A 1 222 ? 11.622 9.842 -26.389 1.00 85.69 222 GLY A C 1
ATOM 1677 O O . GLY A 1 222 ? 12.574 9.543 -27.112 1.00 85.69 222 GLY A O 1
ATOM 1678 N N . SER A 1 223 ? 11.184 11.097 -26.270 1.00 91.06 223 SER A N 1
ATOM 1679 C CA . SER A 1 223 ? 11.805 12.235 -26.951 1.00 91.06 223 SER A CA 1
ATOM 1680 C C . SER A 1 223 ? 13.236 12.470 -26.466 1.00 91.06 223 SER A C 1
ATOM 1682 O O . SER A 1 223 ? 14.132 12.588 -27.296 1.00 91.06 223 SER A O 1
ATOM 1684 N N . LEU A 1 224 ? 13.483 12.451 -25.152 1.00 90.19 224 LEU A N 1
ATOM 1685 C CA . LEU A 1 224 ? 14.823 12.605 -24.564 1.00 90.19 224 LEU A CA 1
ATOM 1686 C C . LEU A 1 224 ? 15.781 11.458 -24.924 1.00 90.19 224 LEU A C 1
ATOM 1688 O O . LEU A 1 224 ? 16.983 11.680 -25.091 1.00 90.19 224 LEU A O 1
ATOM 1692 N N . VAL A 1 225 ? 15.267 10.231 -25.054 1.00 87.62 225 VAL A N 1
ATOM 1693 C CA . VAL A 1 225 ? 16.045 9.087 -25.554 1.00 87.62 225 VAL A CA 1
ATOM 1694 C C . VAL A 1 225 ? 16.424 9.315 -27.016 1.00 87.62 225 VAL A C 1
ATOM 1696 O O . VAL A 1 225 ? 17.591 9.169 -27.375 1.00 87.62 225 VAL A O 1
ATOM 1699 N N . LYS A 1 226 ? 15.463 9.713 -27.859 1.00 89.75 226 LYS A N 1
ATOM 1700 C CA . LYS A 1 226 ? 15.674 9.895 -29.303 1.00 89.75 226 LYS A CA 1
ATOM 1701 C C . LYS A 1 226 ? 16.578 11.085 -29.633 1.00 89.75 226 LYS A C 1
ATOM 1703 O O . LYS A 1 226 ? 17.328 11.016 -30.601 1.00 89.75 226 LYS A O 1
ATOM 1708 N N . THR A 1 227 ? 16.545 12.150 -28.832 1.00 93.12 227 THR A N 1
ATOM 1709 C CA . THR A 1 227 ? 17.465 13.295 -28.957 1.00 93.12 227 THR A CA 1
ATOM 1710 C C . THR A 1 227 ? 18.854 13.014 -28.378 1.00 93.12 227 THR A C 1
ATOM 1712 O O . THR A 1 227 ? 19.756 13.833 -28.530 1.00 93.12 227 THR A O 1
ATOM 1715 N N . GLY A 1 228 ? 19.058 11.858 -27.737 1.00 88.00 228 GLY A N 1
ATOM 1716 C CA . GLY A 1 228 ? 20.354 11.434 -27.210 1.00 88.00 228 GLY A CA 1
ATOM 1717 C C . GLY A 1 228 ? 20.746 12.084 -25.882 1.00 88.00 228 GLY A C 1
ATOM 1718 O O . GLY A 1 228 ? 21.834 11.796 -25.383 1.00 88.00 228 GLY A O 1
ATOM 1719 N N . VAL A 1 229 ? 19.871 12.897 -25.278 1.00 89.75 229 VAL A N 1
ATOM 1720 C CA . VAL A 1 229 ? 20.120 13.569 -23.990 1.00 89.75 229 VAL A CA 1
ATOM 1721 C C . VAL A 1 229 ? 20.352 12.540 -22.886 1.00 89.75 229 VAL A C 1
ATOM 1723 O O . VAL A 1 229 ? 21.347 12.625 -22.169 1.00 89.75 229 VAL A O 1
ATOM 1726 N N . ILE A 1 230 ? 19.508 11.502 -22.805 1.00 86.12 230 ILE A N 1
ATOM 1727 C CA . ILE A 1 230 ? 19.696 10.421 -21.819 1.00 86.12 230 ILE A CA 1
ATOM 1728 C C . ILE A 1 230 ? 21.039 9.708 -22.036 1.00 86.12 230 ILE A C 1
ATOM 1730 O O . ILE A 1 230 ? 21.742 9.408 -21.077 1.00 86.12 230 ILE A O 1
ATOM 1734 N N . GLY A 1 231 ? 21.445 9.498 -23.291 1.00 83.00 231 GLY A N 1
ATOM 1735 C CA . GLY A 1 231 ? 22.732 8.876 -23.612 1.00 83.00 231 GLY A CA 1
ATOM 1736 C C . GLY A 1 231 ? 23.945 9.750 -23.272 1.00 83.00 231 GLY A C 1
ATOM 1737 O O . GLY A 1 231 ? 25.020 9.230 -22.980 1.00 83.00 231 GLY A O 1
ATOM 1738 N N . GLN A 1 232 ? 23.813 11.076 -23.308 1.00 87.50 232 GLN A N 1
ATOM 1739 C CA . GLN A 1 232 ? 24.861 11.994 -22.850 1.00 87.50 232 GLN A CA 1
ATOM 1740 C C . GLN A 1 232 ? 24.993 11.965 -21.326 1.00 87.50 232 GLN A C 1
ATOM 1742 O O . GLN A 1 232 ? 26.101 11.806 -20.824 1.00 87.50 232 GLN A O 1
ATOM 1747 N N . VAL A 1 233 ? 23.873 12.026 -20.601 1.00 85.88 233 VAL A N 1
ATOM 1748 C CA . VAL A 1 233 ? 23.862 11.934 -19.132 1.00 85.88 233 VAL A CA 1
ATOM 1749 C C . VAL A 1 233 ? 24.422 10.590 -18.661 1.00 85.88 233 VAL A C 1
ATOM 1751 O O . VAL A 1 233 ? 25.261 10.561 -17.767 1.00 85.88 233 VAL A O 1
ATOM 1754 N N . ALA A 1 234 ? 24.036 9.485 -19.307 1.00 82.62 234 ALA A N 1
ATOM 1755 C CA . ALA A 1 234 ? 24.556 8.157 -18.987 1.00 82.62 234 ALA A CA 1
ATOM 1756 C C . ALA A 1 234 ? 26.077 8.050 -19.198 1.00 82.62 234 ALA A C 1
ATOM 1758 O O . ALA A 1 234 ? 26.768 7.456 -18.373 1.00 82.62 234 ALA A O 1
ATOM 1759 N N . ARG A 1 235 ? 26.617 8.651 -20.270 1.00 83.69 235 ARG A N 1
ATOM 1760 C CA . ARG A 1 235 ? 28.070 8.690 -20.517 1.00 83.69 235 ARG A CA 1
ATOM 1761 C C . ARG A 1 235 ? 28.810 9.511 -19.468 1.00 83.69 235 ARG A C 1
ATOM 1763 O O . ARG A 1 235 ? 29.785 9.017 -18.917 1.00 83.69 235 ARG A O 1
ATOM 1770 N N . LEU A 1 236 ? 28.307 10.700 -19.140 1.00 85.50 236 LEU A N 1
ATOM 1771 C CA . LEU A 1 236 ? 28.886 11.552 -18.097 1.00 85.50 236 LEU A CA 1
ATOM 1772 C C . LEU A 1 236 ? 28.894 10.854 -16.729 1.00 85.50 236 LEU A C 1
ATOM 1774 O O . LEU A 1 236 ? 29.893 10.905 -16.018 1.00 85.50 236 LEU A O 1
ATOM 1778 N N . ALA A 1 237 ? 27.811 10.155 -16.379 1.00 82.44 237 ALA A N 1
ATOM 1779 C CA . ALA A 1 237 ? 27.748 9.356 -15.158 1.00 82.44 237 ALA A CA 1
ATOM 1780 C C . ALA A 1 237 ? 28.743 8.177 -15.182 1.00 82.44 237 ALA A C 1
ATOM 1782 O O . ALA A 1 237 ? 29.405 7.900 -14.181 1.00 82.44 237 ALA A O 1
ATOM 1783 N N . GLY A 1 238 ? 28.896 7.506 -16.328 1.00 80.75 238 GLY A N 1
ATOM 1784 C CA . GLY A 1 238 ? 29.868 6.423 -16.512 1.00 80.75 238 GLY A CA 1
ATOM 1785 C C . GLY A 1 238 ? 31.325 6.887 -16.398 1.00 80.75 238 GLY A C 1
ATOM 1786 O O . GLY A 1 238 ? 32.144 6.215 -15.774 1.00 80.75 238 GLY A O 1
ATOM 1787 N N . GLU A 1 239 ? 31.643 8.059 -16.945 1.00 84.12 239 GLU A N 1
ATOM 1788 C CA . GLU A 1 239 ? 32.966 8.681 -16.835 1.00 84.12 239 GLU A CA 1
ATOM 1789 C C . GLU A 1 239 ? 33.259 9.131 -15.397 1.00 84.12 239 GLU A C 1
ATOM 1791 O O . GLU A 1 239 ? 34.339 8.854 -14.877 1.00 84.12 239 GLU A O 1
ATOM 1796 N N . ALA A 1 240 ? 32.281 9.738 -14.714 1.00 82.75 240 ALA A N 1
ATOM 1797 C CA . ALA A 1 240 ? 32.413 10.170 -13.321 1.00 82.75 240 ALA A CA 1
ATOM 1798 C C . ALA A 1 240 ? 32.617 9.003 -12.337 1.00 82.75 240 ALA A C 1
ATOM 1800 O O . ALA A 1 240 ? 33.276 9.161 -11.312 1.00 82.75 240 ALA A O 1
ATOM 1801 N N . THR A 1 241 ? 32.080 7.823 -12.656 1.00 83.12 241 THR A N 1
ATOM 1802 C CA . THR A 1 241 ? 32.216 6.597 -11.848 1.00 83.12 241 THR A CA 1
ATOM 1803 C C . THR A 1 241 ? 33.401 5.725 -12.274 1.00 83.12 241 THR A C 1
ATOM 1805 O O . THR A 1 241 ? 33.636 4.666 -11.687 1.00 83.12 241 THR A O 1
ATOM 1808 N N . GLY A 1 242 ? 34.163 6.145 -13.293 1.00 78.31 242 GLY A N 1
ATOM 1809 C CA . GLY A 1 242 ? 35.303 5.396 -13.827 1.00 78.31 242 GLY A CA 1
ATOM 1810 C C . GLY A 1 242 ? 34.928 4.023 -14.397 1.00 78.31 242 GLY A C 1
ATOM 1811 O O . GLY A 1 242 ? 35.760 3.119 -14.409 1.00 78.31 242 GLY A O 1
ATOM 1812 N N . GLY A 1 243 ? 33.669 3.833 -14.809 1.00 71.12 243 GLY A N 1
ATOM 1813 C CA . GLY A 1 243 ? 33.142 2.547 -15.275 1.00 71.12 243 GLY A CA 1
ATOM 1814 C C . GLY A 1 243 ? 32.916 1.500 -14.176 1.00 71.12 243 GLY A C 1
ATOM 1815 O O . GLY A 1 243 ? 32.620 0.347 -14.489 1.00 71.12 243 GLY A O 1
ATOM 1816 N N . ASN A 1 244 ? 33.041 1.861 -12.894 1.00 76.19 244 ASN A N 1
ATOM 1817 C CA . ASN A 1 244 ? 32.781 0.939 -11.793 1.00 76.19 244 ASN A CA 1
ATOM 1818 C C . ASN A 1 244 ? 31.269 0.816 -11.539 1.00 76.19 244 ASN A C 1
ATOM 1820 O O . ASN A 1 244 ? 30.643 1.715 -10.980 1.00 76.19 244 ASN A O 1
ATOM 1824 N N . ALA A 1 245 ? 30.699 -0.334 -11.910 1.00 69.44 245 ALA A N 1
ATOM 1825 C CA . ALA A 1 245 ? 29.270 -0.624 -11.778 1.00 69.44 245 ALA A CA 1
ATOM 1826 C C . ALA A 1 245 ? 28.729 -0.470 -10.343 1.00 69.44 245 ALA A C 1
ATOM 1828 O O . ALA A 1 245 ? 27.558 -0.152 -10.168 1.00 69.44 245 ALA A O 1
ATOM 1829 N N . LEU A 1 246 ? 29.573 -0.658 -9.322 1.00 62.94 246 LEU A N 1
ATOM 1830 C CA . LEU A 1 246 ? 29.186 -0.543 -7.913 1.00 62.94 246 LEU A CA 1
ATOM 1831 C C . LEU A 1 246 ? 29.035 0.919 -7.469 1.00 62.94 246 LEU A C 1
ATOM 1833 O O . LEU A 1 246 ? 28.119 1.222 -6.719 1.00 62.94 246 LEU A O 1
ATOM 1837 N N . LEU A 1 247 ? 29.886 1.817 -7.980 1.00 62.41 247 LEU A N 1
ATOM 1838 C CA . LEU A 1 247 ? 29.773 3.268 -7.768 1.00 62.41 247 LEU A CA 1
ATOM 1839 C C . LEU A 1 247 ? 28.667 3.895 -8.622 1.00 62.41 247 LEU A C 1
ATOM 1841 O O . LEU A 1 247 ? 28.129 4.930 -8.258 1.00 62.41 247 LEU A O 1
ATOM 1845 N N . ALA A 1 248 ? 28.339 3.283 -9.760 1.00 61.53 248 ALA A N 1
ATOM 1846 C CA . ALA A 1 248 ? 27.246 3.727 -10.621 1.00 61.53 248 ALA A CA 1
ATOM 1847 C C . ALA A 1 248 ? 25.853 3.307 -10.116 1.00 61.53 248 ALA A C 1
ATOM 1849 O O . ALA A 1 248 ? 24.858 3.880 -10.554 1.00 61.53 248 ALA A O 1
ATOM 1850 N N . ALA A 1 249 ? 25.775 2.307 -9.231 1.00 54.25 249 ALA A N 1
ATOM 1851 C CA . ALA A 1 249 ? 24.526 1.792 -8.666 1.00 54.25 249 ALA A CA 1
ATOM 1852 C C . ALA A 1 249 ? 24.157 2.390 -7.290 1.00 54.25 249 ALA A C 1
ATOM 1854 O O . ALA A 1 249 ? 23.057 2.127 -6.802 1.00 54.25 249 ALA A O 1
ATOM 1855 N N . THR A 1 250 ? 25.060 3.155 -6.668 1.00 46.28 250 THR A N 1
ATOM 1856 C CA . THR A 1 250 ? 24.880 3.867 -5.385 1.00 46.28 250 THR A CA 1
ATOM 1857 C C . THR A 1 250 ? 24.679 5.355 -5.598 1.00 46.28 250 THR A C 1
ATOM 1859 O O . THR A 1 250 ? 23.787 5.922 -4.933 1.00 46.28 250 THR A O 1
#

Foldseek 3Di:
DLVVQLVLLLCLLVLLLVQLNFPLSSLLSLLVVLLQVLCQAALVVSLVSNVVSLVVNCVLQVFDSVLSSVSSSVSSVLSNQQFCHHDPVSVVCCVVVVHARVNSNVPSVVVSVVVSVVSSVCSCVVVPPRGDTDPVSSVVSNPDDSVVSGPDPPLVVLVVVLSVVLVVCSVCCVVVVDRNVVSVVVSVVVNCVVVVDDPVVVVVVDPVVVVVVVVVVCVVVVVCVVVCVVVVVVVVLCVVQVNPPVSSVD

pLDDT: mean 79.51, std 9.58, range [46.28, 96.5]

Secondary structure (DSSP, 8-state):
-GGGGTHHHHHHHHHHHHTTT-HHHHHHHHHHHHHHHHTTS-HHHHHHHHHHHHHHHHHHHT--SHHHHHHHHHHHHHHHTTSTTS-HHHHHHHHHHT--HHHHHHHHHHHHHHHHHHHHHHHHHHTTTTT---HHHHHHHHTS-GGGG-S-HHHHHHHHHHHHHHHHHHHTHHHH---HHHHHHHHHHHHHHHHT--THHHHTTS-HHHHHHHHHHHHHHHHHHHTTHHHHHHHHHHHHTTT-HHHH--

Radius of gyration: 21.25 Å; chains: 1; bounding box: 60×34×57 Å

Sequence (250 aa):
VLRQTGVFEYIAIWASKRAKGSALRVMILLALITAGASALLDNVTTVLLIAPVTLLVCERLAISPVPFLLAEVFASNIGGAATLVGDPPNIIIASRAGLSFNDFLLHLTPLVVIVLAAFLALLPVIFRGSFRVEPQRVAEVMSLNEREAIRDVRLLVRCAVVLAIVFAAFIAHSIIHVEPAVAALLGAGTLIVITGIKSERYLDSVEWETLLFFAGLFILVGSLVKTGVIGQVARLAGEATGGNALLAAT